Protein AF-A0A0J6P2T1-F1 (afdb_monomer)

Sequence (224 aa):
MRTCSFLILVIVIVLANDIYRLIMGEDWLSKEKSNRVEAAGWLGLALLPYSKLTNIATEIRAGNKLLKGIELSADELKILNDAGYFDKVTKVDKVGKSGNVAKASELKFGNTEKLESHFIKHGGEFGGTYSNAVEYLAGANNVIKNGTKVQYNYKGELRTGYVKFMKNSSLTNPKGVPIKSYAKFEFVGTNNLGEITTYHVESGKTFWKLLNNGKNIPVINPVE

Solvent-accessible surface area (backbone atoms only — not comparable to full-atom values): 12988 Å² total; per-residue (Å²): 145,72,68,68,66,55,55,56,52,52,53,52,52,52,53,52,42,30,53,43,15,43,75,70,37,23,36,88,86,79,64,44,81,39,62,36,58,54,24,49,9,56,58,40,54,69,71,52,56,68,70,55,54,53,47,50,53,48,31,46,75,68,66,41,80,77,46,85,92,54,97,68,52,75,68,55,50,48,28,41,50,52,44,48,67,59,59,79,78,68,77,79,80,85,78,82,94,79,78,98,64,84,81,73,74,81,63,44,43,89,42,71,68,59,39,43,58,44,30,75,73,34,40,65,69,61,74,61,76,43,92,38,50,67,54,42,46,52,50,44,42,48,31,62,74,73,24,50,36,30,61,31,70,55,99,89,39,85,33,48,32,20,38,31,86,68,46,74,40,85,47,53,47,101,83,68,48,75,44,89,60,40,45,29,28,40,39,33,35,31,48,99,85,55,28,42,75,45,63,42,69,37,46,39,64,58,48,20,16,48,57,49,82,70,37,76,48,100,69,86,67,73,52,136

pLDDT: mean 78.76, std 14.86, range [27.73, 97.56]

Radius of gyration: 25.09 Å; Cα contacts (8 Å, |Δi|>4): 295; chains: 1; bounding box: 60×45×72 Å

Structure (mmCIF, N/CA/C/O backbone):
data_AF-A0A0J6P2T1-F1
#
_entry.id   AF-A0A0J6P2T1-F1
#
loop_
_atom_site.group_PDB
_atom_site.id
_atom_site.type_symbol
_atom_site.label_atom_id
_atom_site.label_alt_id
_atom_site.label_comp_id
_atom_site.label_asym_id
_atom_site.label_entity_id
_atom_site.label_seq_id
_atom_site.pdbx_PDB_ins_code
_atom_site.Cartn_x
_atom_site.Cartn_y
_atom_site.Cartn_z
_atom_site.occupancy
_atom_site.B_iso_or_equiv
_atom_site.auth_seq_id
_atom_site.auth_comp_id
_atom_site.auth_asym_id
_atom_site.auth_atom_id
_atom_site.pdbx_PDB_model_num
ATOM 1 N N . MET A 1 1 ? 38.517 20.413 -20.568 1.00 46.53 1 MET A N 1
ATOM 2 C CA . MET A 1 1 ? 37.579 20.062 -21.662 1.00 46.53 1 MET A CA 1
ATOM 3 C C . MET A 1 1 ? 38.037 18.786 -22.378 1.00 46.53 1 MET A C 1
ATOM 5 O O . MET A 1 1 ? 38.651 18.882 -23.427 1.00 46.53 1 MET A O 1
ATOM 9 N N . ARG A 1 2 ? 37.821 17.587 -21.817 1.00 51.44 2 ARG A N 1
ATOM 10 C CA . ARG A 1 2 ? 38.064 16.306 -22.535 1.00 51.44 2 ARG A CA 1
ATOM 11 C C . ARG A 1 2 ? 37.067 15.186 -22.186 1.00 51.44 2 ARG A C 1
ATOM 13 O O . ARG A 1 2 ? 37.074 14.150 -22.832 1.00 51.44 2 ARG A O 1
ATOM 20 N N . THR A 1 3 ? 36.183 15.393 -21.209 1.00 50.94 3 THR A N 1
ATOM 21 C CA . THR A 1 3 ? 35.270 14.357 -20.697 1.00 50.94 3 THR A CA 1
ATOM 22 C C . THR A 1 3 ? 33.929 14.278 -21.438 1.00 50.94 3 THR A C 1
ATOM 24 O O . THR A 1 3 ? 33.387 13.186 -21.559 1.00 50.94 3 THR A O 1
ATOM 27 N N . CYS A 1 4 ? 33.419 15.376 -22.018 1.00 52.00 4 CYS A N 1
ATOM 28 C CA . CYS A 1 4 ? 32.168 15.330 -22.799 1.00 52.00 4 CYS A CA 1
ATOM 29 C C . CYS A 1 4 ? 32.294 14.542 -24.113 1.00 52.00 4 CYS A C 1
ATOM 31 O O . CYS A 1 4 ? 31.362 13.840 -24.491 1.00 52.00 4 CYS A O 1
ATOM 33 N N . SER A 1 5 ? 33.436 14.619 -24.805 1.00 59.50 5 SER A N 1
ATOM 34 C CA . SER A 1 5 ? 33.599 13.985 -26.124 1.00 59.50 5 SER A CA 1
ATOM 35 C C . SER A 1 5 ? 33.590 12.457 -26.067 1.00 59.50 5 SER A C 1
ATOM 37 O O . SER A 1 5 ? 33.127 11.816 -27.004 1.00 59.50 5 SER A O 1
ATOM 39 N N . PHE A 1 6 ? 34.059 11.867 -24.965 1.00 65.38 6 PHE A N 1
ATOM 40 C CA . PHE A 1 6 ? 34.104 10.413 -24.813 1.00 65.38 6 PHE A CA 1
ATOM 41 C C . PHE A 1 6 ? 32.719 9.825 -24.507 1.00 65.38 6 PHE A C 1
ATOM 43 O O . PHE A 1 6 ? 32.362 8.779 -25.036 1.00 65.38 6 PHE A O 1
ATOM 50 N N . LEU A 1 7 ? 31.905 10.528 -23.711 1.00 66.00 7 LEU A N 1
ATOM 51 C CA . LEU A 1 7 ? 30.548 10.093 -23.373 1.00 66.00 7 LEU A CA 1
ATOM 52 C C . LEU A 1 7 ? 29.623 10.108 -24.599 1.00 66.00 7 LEU A C 1
ATOM 54 O O . LEU A 1 7 ? 28.868 9.165 -24.816 1.00 66.00 7 LEU A O 1
ATOM 58 N N . ILE A 1 8 ? 29.730 11.148 -25.431 1.00 71.25 8 ILE A N 1
ATOM 59 C CA . ILE A 1 8 ? 28.972 11.256 -26.685 1.00 71.25 8 ILE A CA 1
ATOM 60 C C . ILE A 1 8 ? 29.342 10.108 -27.631 1.00 71.25 8 ILE A C 1
ATOM 62 O O . ILE A 1 8 ? 28.459 9.481 -28.209 1.00 71.25 8 ILE A O 1
ATOM 66 N N . LEU A 1 9 ? 30.634 9.784 -27.741 1.00 75.50 9 LEU A N 1
ATOM 67 C CA . LEU A 1 9 ? 31.106 8.692 -28.590 1.00 75.50 9 LEU A CA 1
ATOM 68 C C . LEU A 1 9 ? 30.539 7.331 -28.154 1.00 75.50 9 LEU A C 1
ATOM 70 O O . LEU A 1 9 ? 30.092 6.557 -28.995 1.00 75.50 9 LEU A O 1
ATOM 74 N N . VAL A 1 10 ? 30.503 7.056 -26.846 1.00 76.44 10 VAL A N 1
ATOM 75 C CA . VAL A 1 10 ? 29.957 5.798 -26.309 1.00 76.44 10 VAL A CA 1
ATOM 76 C C . VAL A 1 10 ? 28.459 5.672 -26.593 1.00 76.44 10 VAL A C 1
ATOM 78 O O . VAL A 1 10 ? 28.015 4.617 -27.033 1.00 76.44 10 VAL A O 1
ATOM 81 N N . ILE A 1 11 ? 27.686 6.746 -26.411 1.00 76.62 11 ILE A N 1
ATOM 82 C CA . ILE A 1 11 ? 26.238 6.744 -26.682 1.00 76.62 11 ILE A CA 1
ATOM 83 C C . ILE A 1 11 ? 25.960 6.458 -28.163 1.00 76.62 11 ILE A C 1
ATOM 85 O O . ILE A 1 11 ? 25.102 5.639 -28.483 1.00 76.62 11 ILE A O 1
ATOM 89 N N . VAL A 1 12 ? 26.711 7.091 -29.068 1.00 79.50 12 VAL A N 1
ATOM 90 C CA . VAL A 1 12 ? 26.553 6.887 -30.516 1.00 79.50 12 VAL A CA 1
ATOM 91 C C . VAL A 1 12 ? 26.858 5.440 -30.912 1.00 79.50 12 VAL A C 1
ATOM 93 O O . VAL A 1 12 ? 26.134 4.870 -31.724 1.00 79.50 12 VAL A O 1
ATOM 96 N N . ILE A 1 13 ? 27.880 4.821 -30.316 1.00 83.31 13 ILE A N 1
ATOM 97 C CA . ILE A 1 13 ? 28.229 3.416 -30.582 1.00 83.31 13 ILE A CA 1
ATOM 98 C C . ILE A 1 13 ? 27.134 2.465 -30.081 1.00 83.31 13 ILE A C 1
ATOM 100 O O . ILE A 1 13 ? 26.792 1.515 -30.782 1.00 83.31 13 ILE A O 1
ATOM 104 N N . VAL A 1 14 ? 26.554 2.725 -28.905 1.00 83.81 14 VAL A N 1
ATOM 105 C CA . VAL A 1 14 ? 25.455 1.908 -28.361 1.00 83.81 14 VAL A CA 1
ATOM 106 C C . VAL A 1 14 ? 24.223 1.985 -29.265 1.00 83.81 14 VAL A C 1
ATOM 108 O O . VAL A 1 14 ? 23.696 0.948 -29.656 1.00 83.81 14 VAL A O 1
ATOM 111 N N . LEU A 1 15 ? 23.827 3.189 -29.689 1.00 84.75 15 LEU A N 1
ATOM 112 C CA . LEU A 1 15 ? 22.692 3.368 -30.602 1.00 84.75 15 LEU A CA 1
ATOM 113 C C . LEU A 1 15 ? 22.945 2.727 -31.971 1.00 84.75 15 LEU A C 1
ATOM 115 O O . LEU A 1 15 ? 22.048 2.106 -32.534 1.00 84.75 15 LEU A O 1
ATOM 119 N N . ALA A 1 16 ? 24.167 2.830 -32.499 1.00 85.50 16 ALA A N 1
ATOM 120 C CA . ALA A 1 16 ? 24.543 2.157 -33.739 1.00 85.50 16 ALA A CA 1
ATOM 121 C C . ALA A 1 16 ? 24.436 0.627 -33.613 1.00 85.50 16 ALA A C 1
ATOM 123 O O . ALA A 1 16 ? 23.945 -0.029 -34.534 1.00 85.50 16 ALA A O 1
ATOM 124 N N . ASN A 1 17 ? 24.830 0.062 -32.466 1.00 87.75 17 ASN A N 1
ATOM 125 C CA . ASN A 1 17 ? 24.652 -1.362 -32.193 1.00 87.75 17 ASN A CA 1
ATOM 126 C C . ASN A 1 17 ? 23.169 -1.742 -32.079 1.00 87.75 17 ASN A C 1
ATOM 128 O O . ASN A 1 17 ? 22.764 -2.757 -32.632 1.00 87.75 17 ASN A O 1
ATOM 132 N N . ASP A 1 18 ? 22.331 -0.930 -31.433 1.00 85.50 18 ASP A N 1
ATOM 133 C CA . ASP A 1 18 ? 20.893 -1.212 -31.344 1.00 85.50 18 ASP A CA 1
ATOM 134 C C . ASP A 1 18 ? 20.199 -1.136 -32.717 1.00 85.50 18 ASP A C 1
ATOM 136 O O . ASP A 1 18 ? 19.358 -1.981 -33.027 1.00 85.50 18 ASP A O 1
ATOM 140 N N . ILE A 1 19 ? 20.614 -0.218 -33.603 1.00 85.81 19 ILE A N 1
ATOM 141 C CA . ILE A 1 19 ? 20.177 -0.201 -35.014 1.00 85.81 19 ILE A CA 1
ATOM 142 C C . ILE A 1 19 ? 20.605 -1.490 -35.722 1.00 85.81 19 ILE A C 1
ATOM 144 O O . ILE A 1 19 ? 19.800 -2.120 -36.412 1.00 85.81 19 ILE A O 1
ATOM 148 N N . TYR A 1 20 ? 21.856 -1.912 -35.537 1.00 85.25 20 TYR A N 1
ATOM 149 C CA . TYR A 1 20 ? 22.365 -3.142 -36.134 1.00 85.25 20 TYR A CA 1
ATOM 150 C C . TYR A 1 20 ? 21.595 -4.376 -35.646 1.00 85.25 20 TYR A C 1
ATOM 152 O O . TYR A 1 20 ? 21.118 -5.162 -36.463 1.00 85.25 20 TYR A O 1
ATOM 160 N N . ARG A 1 21 ? 21.395 -4.512 -34.331 1.00 88.44 21 ARG A N 1
ATOM 161 C CA . ARG A 1 21 ? 20.616 -5.587 -33.697 1.00 88.44 21 ARG A CA 1
ATOM 162 C C . ARG A 1 21 ? 19.178 -5.614 -34.203 1.00 88.44 21 ARG A C 1
ATOM 164 O O . ARG A 1 21 ? 18.646 -6.686 -34.487 1.00 88.44 21 ARG A O 1
ATOM 171 N N . LEU A 1 22 ? 18.558 -4.448 -34.386 1.00 85.75 22 LEU A N 1
ATOM 172 C CA . LEU A 1 22 ? 17.212 -4.339 -34.940 1.00 85.75 22 LEU A CA 1
ATOM 173 C C . LEU A 1 22 ? 17.142 -4.839 -36.389 1.00 85.75 22 LEU A C 1
ATOM 175 O O . LEU A 1 22 ? 16.203 -5.556 -36.743 1.00 85.75 22 LEU A O 1
ATOM 179 N N . ILE A 1 23 ? 18.110 -4.490 -37.235 1.00 84.88 23 ILE A N 1
ATOM 180 C CA . ILE A 1 23 ? 18.108 -4.869 -38.656 1.00 84.88 23 ILE A CA 1
ATOM 181 C C . ILE A 1 23 ? 18.503 -6.339 -38.830 1.00 84.88 23 ILE A C 1
ATOM 183 O O . ILE A 1 23 ? 17.799 -7.085 -39.511 1.00 84.88 23 ILE A O 1
ATOM 187 N N . MET A 1 24 ? 19.589 -6.756 -38.184 1.00 85.06 24 MET A N 1
ATOM 188 C CA . MET A 1 24 ? 20.261 -8.033 -38.433 1.00 85.06 24 MET A CA 1
ATOM 189 C C . MET A 1 24 ? 19.812 -9.153 -37.488 1.00 85.06 24 MET A C 1
ATOM 191 O O . MET A 1 24 ? 19.973 -10.324 -37.812 1.00 85.06 24 MET A O 1
ATOM 195 N N . GLY A 1 25 ? 19.222 -8.827 -36.333 1.00 85.31 25 GLY A N 1
ATOM 196 C CA . GLY A 1 25 ? 18.807 -9.823 -35.339 1.00 85.31 25 GLY A CA 1
ATOM 197 C C . GLY A 1 25 ? 19.963 -10.470 -34.570 1.00 85.31 25 GLY A C 1
ATOM 198 O O . GLY A 1 25 ? 19.762 -11.485 -33.906 1.00 85.31 25 GLY A O 1
ATOM 199 N N . GLU A 1 26 ? 21.158 -9.883 -34.618 1.00 87.31 26 GLU A N 1
ATOM 200 C CA . GLU A 1 26 ? 22.365 -10.333 -33.917 1.00 87.31 26 GLU A CA 1
ATOM 201 C C . GLU A 1 26 ? 23.174 -9.132 -33.409 1.00 87.31 26 GLU A C 1
ATOM 203 O O . GLU A 1 26 ? 23.065 -8.037 -33.960 1.00 87.31 26 GLU A O 1
ATOM 208 N N . ASP A 1 27 ? 23.938 -9.312 -32.333 1.00 87.19 27 ASP A N 1
ATOM 209 C CA . ASP A 1 27 ? 24.879 -8.296 -31.848 1.00 87.19 27 ASP A CA 1
ATOM 210 C C . ASP A 1 27 ? 26.097 -8.205 -32.776 1.00 87.19 27 ASP A C 1
ATOM 212 O O . ASP A 1 27 ? 26.638 -9.223 -33.216 1.00 87.19 27 ASP A O 1
ATOM 216 N N . TRP A 1 28 ? 26.541 -6.988 -33.098 1.00 87.25 28 TRP A N 1
ATOM 217 C CA . TRP A 1 28 ? 27.602 -6.813 -34.093 1.00 87.25 28 TRP A CA 1
ATOM 218 C C . TRP A 1 28 ? 28.995 -7.249 -33.607 1.00 87.25 28 TRP A C 1
ATOM 220 O O . TRP A 1 28 ? 29.823 -7.606 -34.447 1.00 87.25 28 TRP A O 1
ATOM 230 N N . LEU A 1 29 ? 29.247 -7.255 -32.287 1.00 85.50 29 LEU A N 1
ATOM 231 C CA . LEU A 1 29 ? 30.524 -7.653 -31.682 1.00 85.50 29 LEU A CA 1
ATOM 232 C C . LEU A 1 29 ? 30.527 -9.138 -31.347 1.00 85.50 29 LEU A C 1
ATOM 234 O O . LEU A 1 29 ? 31.478 -9.834 -31.693 1.00 85.50 29 LEU A O 1
ATOM 238 N N . SER A 1 30 ? 29.489 -9.619 -30.658 1.00 86.94 30 SER A N 1
ATOM 239 C CA . SER A 1 30 ? 29.455 -11.002 -30.171 1.00 86.94 30 SER A CA 1
ATOM 240 C C . SER A 1 30 ? 28.896 -11.992 -31.188 1.00 86.94 30 SER A C 1
ATOM 242 O O . SER A 1 30 ? 29.102 -13.194 -31.031 1.00 86.94 30 SER A O 1
ATOM 244 N N . LYS A 1 31 ? 28.194 -11.512 -32.227 1.00 87.69 31 LYS A N 1
ATOM 245 C CA . LYS A 1 31 ? 27.457 -12.341 -33.199 1.00 87.69 31 LYS A CA 1
ATOM 246 C C . LYS A 1 31 ? 26.376 -13.225 -32.580 1.00 87.69 31 LYS A C 1
ATOM 248 O O . LYS A 1 31 ? 25.832 -14.111 -33.236 1.00 87.69 31 LYS A O 1
ATOM 253 N N . GLU A 1 32 ? 26.015 -12.970 -31.328 1.00 86.56 32 GLU A N 1
ATOM 254 C CA . GLU A 1 32 ? 24.938 -13.687 -30.666 1.00 86.56 32 GLU A CA 1
ATOM 255 C C . GLU A 1 32 ? 23.579 -13.190 -31.152 1.00 86.56 32 GLU A C 1
ATOM 257 O O . GLU A 1 32 ? 23.382 -11.998 -31.408 1.00 86.56 32 GLU A O 1
ATOM 262 N N . LYS A 1 33 ? 22.610 -14.109 -31.242 1.00 83.56 33 LYS A N 1
ATOM 263 C CA . LYS A 1 33 ? 21.224 -13.758 -31.565 1.00 83.56 33 LYS A CA 1
ATOM 264 C C . LYS A 1 33 ? 20.705 -12.742 -30.558 1.00 83.56 33 LYS A C 1
ATOM 266 O O . LYS A 1 33 ? 20.752 -12.970 -29.352 1.00 83.56 33 LYS A O 1
ATOM 271 N N . SER A 1 34 ? 20.161 -11.649 -31.070 1.00 79.62 34 SER A N 1
ATOM 272 C CA . SER A 1 34 ? 19.678 -10.543 -30.259 1.00 79.62 34 SER A CA 1
ATOM 273 C C 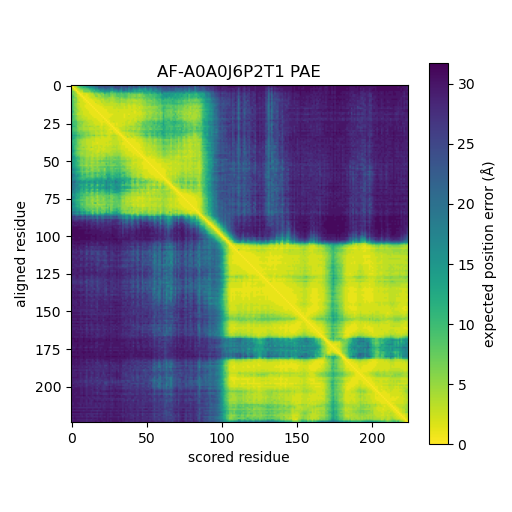. SER A 1 34 ? 18.164 -10.386 -30.365 1.00 79.62 34 SER A C 1
ATOM 275 O O . SER A 1 34 ? 17.532 -10.734 -31.367 1.00 79.62 34 SER A O 1
ATOM 277 N N . ASN A 1 35 ? 17.556 -9.870 -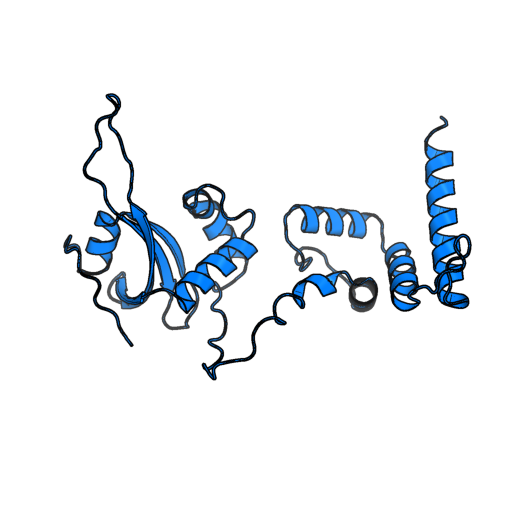29.297 1.00 80.94 35 ASN A N 1
ATOM 278 C CA . ASN A 1 35 ? 16.133 -9.579 -29.284 1.00 80.94 35 ASN A CA 1
ATOM 279 C C . ASN A 1 35 ? 15.858 -8.263 -30.028 1.00 80.94 35 ASN A C 1
ATOM 281 O O . ASN A 1 35 ? 16.131 -7.174 -29.525 1.00 80.94 35 ASN A O 1
ATOM 285 N N . ARG A 1 36 ? 15.273 -8.370 -31.224 1.00 76.94 36 ARG A N 1
ATOM 286 C CA . ARG A 1 36 ? 14.933 -7.219 -32.077 1.00 76.94 36 ARG A CA 1
ATOM 287 C C . ARG A 1 36 ? 13.913 -6.277 -31.428 1.00 76.94 36 ARG A C 1
ATOM 289 O O . ARG A 1 36 ? 13.959 -5.082 -31.689 1.00 76.94 36 ARG A O 1
ATOM 296 N N . VAL A 1 37 ? 13.022 -6.797 -30.578 1.00 75.06 37 VAL A N 1
ATOM 297 C CA . VAL A 1 37 ? 12.022 -5.988 -29.854 1.00 75.06 37 VAL A CA 1
ATOM 298 C C . VAL A 1 37 ? 12.704 -5.123 -28.801 1.00 75.06 37 VAL A C 1
ATOM 300 O O . VAL A 1 37 ? 12.427 -3.935 -28.704 1.00 75.06 37 VAL A O 1
ATOM 303 N N . GLU A 1 38 ? 13.659 -5.697 -28.072 1.00 74.56 38 GLU A N 1
ATOM 304 C CA . GLU A 1 38 ? 14.451 -4.962 -27.085 1.00 74.56 38 GLU A CA 1
ATOM 305 C C . GLU A 1 38 ? 15.271 -3.847 -27.751 1.00 74.56 38 GLU A C 1
ATOM 307 O O . GLU A 1 38 ? 15.274 -2.713 -27.278 1.00 74.56 38 GLU A O 1
ATOM 312 N N . ALA A 1 39 ? 15.901 -4.140 -28.893 1.00 78.81 39 ALA A N 1
ATOM 313 C CA . ALA A 1 39 ? 16.641 -3.149 -29.672 1.00 78.81 39 ALA A CA 1
ATOM 314 C C . ALA A 1 39 ? 15.736 -2.011 -30.193 1.00 78.81 39 ALA A C 1
ATOM 316 O O . ALA A 1 39 ? 16.094 -0.839 -30.089 1.00 78.81 39 ALA A O 1
ATOM 317 N N . ALA A 1 40 ? 14.536 -2.332 -30.693 1.00 74.25 40 ALA A N 1
ATOM 318 C CA . ALA A 1 40 ? 13.544 -1.327 -31.090 1.00 74.25 40 ALA A CA 1
ATOM 319 C C . ALA A 1 40 ? 13.110 -0.443 -29.909 1.00 74.25 40 ALA A C 1
ATOM 321 O O . ALA A 1 40 ? 12.971 0.771 -30.061 1.00 74.25 40 ALA A O 1
ATOM 322 N N . GLY A 1 41 ? 12.941 -1.041 -28.729 1.00 78.31 41 GLY A N 1
ATOM 323 C CA . GLY A 1 41 ? 12.597 -0.335 -27.501 1.00 78.31 41 GLY A CA 1
ATOM 324 C C . GLY A 1 41 ? 13.656 0.682 -27.068 1.00 78.31 41 GLY A C 1
ATOM 325 O O . GLY A 1 41 ? 13.322 1.833 -26.782 1.00 78.31 41 GLY A O 1
ATOM 326 N N . TRP A 1 42 ? 14.940 0.304 -27.085 1.00 78.88 42 TRP A N 1
ATOM 327 C CA . TRP A 1 42 ? 16.045 1.217 -26.758 1.00 78.88 42 TRP A CA 1
ATOM 328 C C . TRP A 1 42 ? 16.164 2.384 -27.744 1.00 78.88 42 TRP A C 1
ATOM 330 O O . TRP A 1 42 ? 16.369 3.526 -27.324 1.00 78.88 42 TRP A O 1
ATOM 340 N N . LEU A 1 43 ? 15.952 2.132 -29.040 1.00 80.69 43 LEU A N 1
ATOM 341 C CA . LEU A 1 43 ? 15.916 3.189 -30.055 1.00 80.69 43 LEU A CA 1
ATOM 342 C C . LEU A 1 43 ? 14.728 4.131 -29.870 1.00 80.69 43 LEU A C 1
ATOM 344 O O . LEU A 1 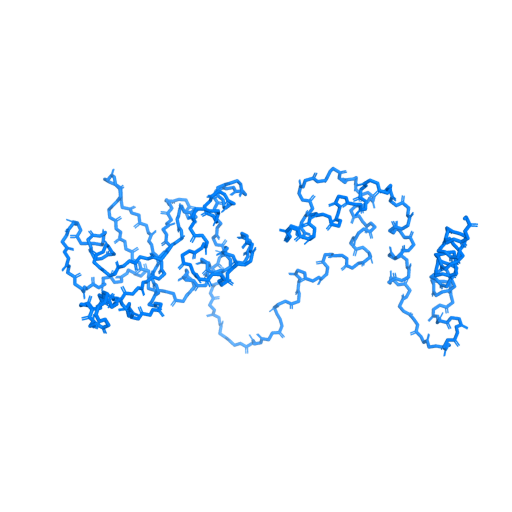43 ? 14.884 5.341 -30.011 1.00 80.69 43 LEU A O 1
ATOM 348 N N . GLY A 1 44 ? 13.560 3.601 -29.501 1.00 79.50 44 GLY A N 1
ATOM 349 C CA . GLY A 1 44 ? 12.402 4.417 -29.153 1.00 79.50 44 GLY A CA 1
ATOM 350 C C . GLY A 1 44 ? 12.678 5.318 -27.946 1.00 79.50 44 GLY A C 1
ATOM 351 O O . GLY A 1 44 ? 12.349 6.502 -27.975 1.00 79.50 44 GLY A O 1
ATOM 352 N N . LEU A 1 45 ? 13.337 4.795 -26.906 1.00 80.19 45 LEU A N 1
ATOM 353 C CA . LEU A 1 45 ? 13.663 5.562 -25.700 1.00 80.19 45 LEU A CA 1
ATOM 354 C C . LEU A 1 45 ? 14.585 6.757 -26.000 1.00 80.19 45 LEU A C 1
ATOM 356 O O . LEU A 1 45 ? 14.447 7.809 -25.377 1.00 80.19 45 LEU A O 1
ATOM 360 N N . ALA A 1 46 ? 15.481 6.620 -26.981 1.00 82.25 46 ALA A N 1
ATOM 361 C CA . ALA A 1 46 ? 16.378 7.689 -27.419 1.00 82.25 46 ALA A CA 1
ATOM 362 C C . ALA A 1 46 ? 15.656 8.861 -28.112 1.00 82.25 46 ALA A C 1
ATOM 364 O O . ALA A 1 46 ? 16.220 9.950 -28.211 1.00 82.25 46 ALA A O 1
ATOM 365 N N . LEU A 1 47 ? 14.414 8.658 -28.569 1.00 81.56 47 LEU A N 1
ATOM 366 C CA . LEU A 1 47 ? 13.581 9.705 -29.168 1.00 81.56 47 LEU A CA 1
ATOM 367 C C . LEU A 1 47 ? 12.849 10.554 -28.118 1.00 81.56 47 LEU A C 1
ATOM 369 O O . LEU A 1 47 ? 12.298 11.601 -28.459 1.00 81.56 47 LEU A O 1
ATOM 373 N N . LEU A 1 48 ? 12.830 10.128 -26.848 1.00 80.94 48 LEU A N 1
ATOM 374 C CA . LEU A 1 48 ? 12.169 10.884 -25.790 1.00 80.94 48 LEU A CA 1
ATOM 375 C C . LEU A 1 48 ? 12.966 12.146 -25.423 1.00 80.94 48 LEU A C 1
ATOM 377 O O . LEU A 1 48 ? 14.194 12.098 -25.299 1.00 80.94 48 LEU A O 1
ATOM 381 N N . PRO A 1 49 ? 12.283 13.272 -25.146 1.00 83.19 49 PRO A N 1
ATOM 382 C CA . PRO A 1 49 ? 12.932 14.453 -24.600 1.00 83.19 49 PRO A CA 1
ATOM 383 C C . PRO A 1 49 ? 13.685 14.141 -23.302 1.00 83.19 49 PRO 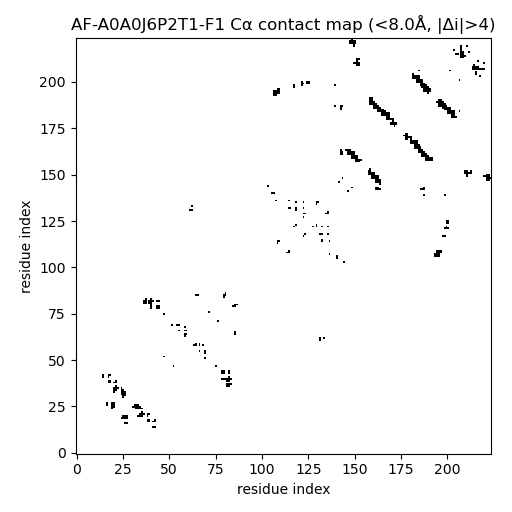A C 1
ATOM 385 O O . PRO A 1 49 ? 13.168 13.460 -22.412 1.00 83.19 49 PRO A O 1
ATOM 388 N N . TYR A 1 50 ? 14.878 14.722 -23.147 1.00 73.81 50 TYR A N 1
ATOM 389 C CA . TYR A 1 50 ? 15.720 14.512 -21.964 1.00 73.81 50 TYR A CA 1
ATOM 390 C C . TYR A 1 50 ? 14.998 14.833 -20.643 1.00 73.81 50 TYR A C 1
ATOM 392 O O . TYR A 1 50 ? 15.120 14.083 -19.679 1.00 73.81 50 TYR A O 1
ATOM 400 N N . SER A 1 51 ? 14.184 15.894 -20.610 1.00 74.50 51 SER A N 1
ATOM 401 C CA . SER A 1 51 ? 13.383 16.269 -19.434 1.00 74.50 51 SER A CA 1
ATOM 402 C C . SER A 1 51 ? 12.393 15.177 -19.011 1.00 74.50 51 SER A C 1
ATOM 404 O O . SER A 1 51 ? 12.188 14.946 -17.819 1.00 74.50 51 SER A O 1
ATOM 406 N N . LYS A 1 52 ? 11.807 14.454 -19.973 1.00 81.38 52 LYS A N 1
ATOM 407 C CA . LYS A 1 52 ? 10.917 13.326 -19.683 1.00 81.38 52 LYS A CA 1
ATOM 408 C C . LYS A 1 52 ? 11.705 12.137 -19.156 1.00 81.38 52 LYS A C 1
ATOM 410 O O . LYS A 1 52 ? 11.292 11.549 -18.165 1.00 81.38 52 LYS A O 1
ATOM 415 N N . LEU A 1 53 ? 12.871 11.838 -19.728 1.00 78.62 53 LEU A N 1
ATOM 416 C CA . LEU A 1 53 ? 13.754 10.779 -19.227 1.00 78.62 53 LEU A CA 1
ATOM 417 C C . LEU A 1 53 ? 14.202 11.033 -17.781 1.00 78.62 53 LEU A C 1
ATOM 419 O O . LEU A 1 53 ? 14.198 10.109 -16.966 1.00 78.62 53 LEU A O 1
ATOM 423 N N . THR A 1 54 ? 14.535 12.277 -17.423 1.00 74.31 54 THR A N 1
ATOM 424 C CA . THR A 1 54 ? 14.910 12.622 -16.043 1.00 74.31 54 THR A CA 1
ATOM 425 C C . THR A 1 54 ? 13.738 12.517 -15.076 1.00 74.31 54 THR A C 1
ATOM 427 O O . THR A 1 54 ? 13.919 12.042 -13.954 1.00 74.31 54 THR A O 1
ATOM 430 N N . ASN A 1 55 ? 12.532 12.896 -15.504 1.00 79.06 55 ASN A N 1
ATOM 431 C CA . ASN A 1 55 ? 11.326 12.756 -14.687 1.00 79.06 55 ASN A CA 1
ATOM 432 C C . ASN A 1 55 ? 10.974 11.280 -14.500 1.00 79.06 55 ASN A C 1
ATOM 434 O O . ASN A 1 55 ? 10.757 10.848 -13.375 1.00 79.06 55 ASN A O 1
ATOM 438 N N . ILE A 1 56 ? 11.043 10.482 -15.569 1.00 78.81 56 ILE A N 1
ATOM 439 C CA . ILE A 1 56 ? 10.875 9.025 -15.532 1.00 78.81 56 ILE A CA 1
ATOM 440 C C . ILE A 1 56 ? 11.866 8.413 -14.538 1.00 78.81 56 ILE A C 1
ATOM 442 O O . ILE A 1 56 ? 11.471 7.661 -13.653 1.00 78.81 56 ILE A O 1
ATOM 446 N N . ALA A 1 57 ? 13.148 8.782 -14.613 1.00 74.25 57 ALA A N 1
ATOM 447 C CA . ALA A 1 57 ? 14.164 8.312 -13.674 1.00 74.25 57 ALA A CA 1
ATOM 448 C C . ALA A 1 57 ? 13.882 8.738 -12.222 1.00 74.25 57 ALA A C 1
ATOM 450 O O . ALA A 1 57 ? 14.164 7.981 -11.293 1.00 74.25 57 ALA A O 1
ATOM 451 N N . THR A 1 58 ? 13.324 9.931 -12.020 1.00 75.06 58 THR A N 1
ATOM 452 C CA . THR A 1 58 ? 12.978 10.462 -10.694 1.00 75.06 58 THR A CA 1
ATOM 453 C C . THR A 1 58 ? 11.780 9.725 -10.098 1.00 75.06 58 THR A C 1
ATOM 455 O O . THR A 1 58 ? 11.868 9.256 -8.966 1.00 75.06 58 THR A O 1
ATOM 458 N N . GLU A 1 59 ? 10.720 9.511 -10.878 1.00 74.88 59 GLU A N 1
ATOM 459 C CA . GLU A 1 59 ? 9.551 8.716 -10.487 1.00 74.88 59 GLU A CA 1
ATOM 460 C C . GLU A 1 59 ? 9.941 7.264 -10.168 1.00 74.88 59 GLU A C 1
ATOM 462 O O . GLU A 1 59 ? 9.514 6.713 -9.155 1.00 74.88 59 GLU A O 1
ATOM 467 N N . ILE A 1 60 ? 10.835 6.654 -10.958 1.00 69.19 60 ILE A N 1
ATOM 468 C CA . ILE A 1 60 ? 11.367 5.309 -10.669 1.00 69.19 60 ILE A CA 1
ATOM 469 C C . ILE A 1 60 ? 12.116 5.283 -9.343 1.00 69.19 60 ILE A C 1
ATOM 471 O O . ILE A 1 60 ? 11.907 4.369 -8.546 1.00 69.19 60 ILE A O 1
ATOM 475 N N . ARG A 1 61 ? 12.998 6.262 -9.104 1.00 69.88 61 ARG A N 1
ATOM 476 C CA . ARG A 1 61 ? 13.746 6.374 -7.842 1.00 69.88 61 ARG A CA 1
ATOM 477 C C . ARG A 1 61 ? 12.811 6.585 -6.651 1.00 69.88 61 ARG A C 1
ATOM 479 O O . ARG A 1 61 ? 13.109 6.086 -5.572 1.00 69.88 61 ARG A O 1
ATOM 486 N N . ALA A 1 62 ? 11.679 7.254 -6.861 1.00 71.31 62 ALA A N 1
ATOM 487 C CA . ALA A 1 62 ? 10.605 7.410 -5.883 1.00 71.31 62 ALA A CA 1
ATOM 488 C C . ALA A 1 62 ? 9.692 6.168 -5.756 1.00 71.31 62 ALA A C 1
ATOM 490 O O . ALA A 1 62 ? 8.797 6.142 -4.915 1.00 71.31 62 ALA A O 1
ATOM 491 N N . GLY A 1 63 ? 9.903 5.123 -6.566 1.00 64.00 63 GLY A N 1
ATOM 492 C CA . GLY A 1 63 ? 9.107 3.892 -6.561 1.00 64.00 63 GLY A CA 1
ATOM 493 C C . GLY A 1 63 ? 7.807 3.958 -7.375 1.00 64.00 63 GLY A C 1
ATOM 494 O O . GLY A 1 63 ? 7.074 2.968 -7.431 1.00 64.00 63 GLY A O 1
ATOM 495 N N . ASN A 1 64 ? 7.525 5.071 -8.056 1.00 65.88 64 ASN A N 1
ATOM 496 C CA . ASN A 1 64 ? 6.347 5.255 -8.900 1.00 65.88 64 ASN A CA 1
ATOM 497 C C . ASN A 1 64 ? 6.563 4.691 -10.315 1.00 65.88 64 ASN A C 1
ATOM 499 O O . ASN A 1 64 ? 6.792 5.404 -11.290 1.00 65.88 64 ASN A O 1
ATOM 503 N N . LYS A 1 65 ? 6.439 3.368 -10.443 1.00 67.31 65 LYS A N 1
ATOM 504 C CA . LYS A 1 65 ? 6.606 2.640 -11.719 1.00 67.31 65 LYS A CA 1
ATOM 505 C C . LYS A 1 65 ? 5.506 2.909 -12.754 1.00 67.31 65 LYS A C 1
ATOM 507 O O . LYS A 1 65 ? 5.618 2.458 -13.887 1.00 67.31 65 LYS A O 1
ATOM 512 N N . LEU A 1 66 ? 4.433 3.597 -12.362 1.00 67.81 66 LEU A N 1
ATOM 513 C CA . LEU A 1 66 ? 3.302 3.931 -13.233 1.00 67.81 66 LEU A CA 1
ATOM 514 C C . LEU A 1 66 ? 3.428 5.327 -13.854 1.00 67.81 66 LEU A C 1
ATOM 516 O O . LEU A 1 66 ? 2.539 5.718 -14.602 1.00 67.81 66 LEU A O 1
ATOM 520 N N . LEU A 1 67 ? 4.502 6.069 -13.542 1.00 72.69 67 LEU A N 1
ATOM 521 C CA . LEU A 1 67 ? 4.822 7.372 -14.136 1.00 72.69 67 LEU A CA 1
ATOM 522 C C . LEU A 1 67 ? 3.676 8.398 -14.063 1.00 72.69 67 LEU A C 1
ATOM 524 O O . LEU A 1 67 ? 3.549 9.259 -14.927 1.00 72.69 67 LEU A O 1
ATOM 528 N N . LYS A 1 68 ? 2.841 8.326 -13.014 1.00 64.88 68 LYS A N 1
ATOM 529 C CA . LYS A 1 68 ? 1.596 9.115 -12.887 1.00 64.88 68 LYS A CA 1
ATOM 530 C C . LYS A 1 68 ? 1.797 10.639 -12.870 1.00 64.88 68 LYS A C 1
ATOM 532 O O . LYS A 1 68 ? 0.833 11.359 -13.096 1.00 64.88 68 LYS A O 1
ATOM 537 N N . GLY A 1 69 ? 3.009 11.119 -12.587 1.00 65.38 69 GLY A N 1
ATOM 538 C CA . GLY A 1 69 ? 3.364 12.544 -12.592 1.00 65.38 69 GLY A CA 1
ATOM 539 C C . GLY A 1 69 ? 3.854 13.073 -13.943 1.00 65.38 69 GLY A C 1
ATOM 540 O O . GLY A 1 69 ? 4.292 14.218 -14.023 1.00 65.38 69 GLY A O 1
ATOM 541 N N . ILE A 1 70 ? 3.834 12.249 -14.996 1.00 72.75 70 ILE A N 1
ATOM 542 C CA . ILE A 1 70 ? 4.404 12.586 -16.301 1.00 72.75 70 ILE A CA 1
ATOM 543 C C . ILE A 1 70 ? 3.310 12.528 -17.360 1.00 72.75 70 ILE A C 1
ATOM 545 O O . ILE A 1 70 ? 2.723 11.478 -17.610 1.00 72.75 70 ILE A O 1
ATOM 549 N N . GLU A 1 71 ? 3.071 13.657 -18.022 1.00 77.81 71 GLU A N 1
ATOM 550 C CA . GLU A 1 71 ? 2.214 13.708 -19.204 1.00 77.81 71 GLU A CA 1
ATOM 551 C C . GLU A 1 71 ? 2.931 13.041 -20.388 1.00 77.81 71 GLU A C 1
ATOM 553 O O . GLU A 1 71 ? 3.818 13.617 -21.032 1.00 77.81 71 GLU A O 1
ATOM 558 N N . LEU A 1 72 ? 2.569 11.781 -20.638 1.00 79.25 72 LEU A N 1
ATOM 559 C CA . LEU A 1 72 ? 3.056 10.979 -21.757 1.00 79.25 72 LEU A CA 1
ATOM 560 C C . LEU A 1 72 ? 2.006 10.937 -22.866 1.00 79.25 72 LEU A C 1
ATOM 562 O O . LEU A 1 72 ? 0.826 10.690 -22.609 1.00 79.25 72 LEU A O 1
ATOM 566 N N . SER A 1 73 ? 2.438 11.148 -24.107 1.00 77.94 73 SER A N 1
ATOM 567 C CA . SER A 1 73 ? 1.593 10.923 -25.278 1.00 77.94 73 SER A CA 1
ATOM 568 C C . SER A 1 73 ? 1.385 9.422 -25.524 1.00 77.94 73 SER A C 1
ATOM 570 O O . SER A 1 73 ? 2.106 8.573 -24.991 1.00 77.94 73 SER A O 1
ATOM 572 N N . ALA A 1 74 ? 0.402 9.076 -26.358 1.00 73.25 74 ALA A N 1
ATOM 573 C CA . ALA A 1 74 ? 0.129 7.683 -26.719 1.00 73.25 74 ALA A CA 1
ATOM 574 C C . ALA A 1 74 ? 1.340 6.994 -27.381 1.00 73.25 74 ALA A C 1
ATOM 576 O O . ALA A 1 74 ? 1.624 5.830 -27.095 1.00 73.25 74 ALA A O 1
ATOM 577 N N . ASP A 1 75 ? 2.085 7.726 -28.211 1.00 75.19 75 ASP A N 1
ATOM 578 C CA . ASP A 1 75 ? 3.278 7.210 -28.887 1.00 75.19 75 ASP A CA 1
ATOM 579 C C . ASP A 1 75 ? 4.432 6.982 -27.903 1.00 75.19 75 ASP A C 1
ATOM 581 O O . ASP A 1 75 ? 5.131 5.973 -27.978 1.00 75.19 75 ASP A O 1
ATOM 585 N N . GLU A 1 76 ? 4.593 7.870 -26.921 1.00 78.69 76 GLU A N 1
ATOM 586 C CA . GLU A 1 76 ? 5.609 7.736 -25.871 1.00 78.69 76 GLU A CA 1
ATOM 587 C C . GLU A 1 76 ? 5.297 6.570 -24.923 1.00 78.69 76 GLU A C 1
ATOM 589 O O . GLU A 1 76 ? 6.194 5.820 -24.538 1.00 78.69 76 GLU A O 1
ATOM 594 N N . LEU A 1 77 ? 4.020 6.366 -24.586 1.00 78.38 77 LEU A N 1
ATOM 595 C CA . LEU A 1 77 ? 3.562 5.206 -23.816 1.00 78.38 77 LEU A CA 1
ATOM 596 C C . LEU A 1 77 ? 3.869 3.893 -24.537 1.00 78.38 77 LEU A C 1
ATOM 598 O O . LEU A 1 77 ? 4.333 2.938 -23.911 1.00 78.38 77 LEU A O 1
ATOM 602 N N . LYS A 1 78 ? 3.644 3.856 -25.853 1.00 78.69 78 LYS A N 1
ATOM 603 C CA . LYS A 1 78 ? 3.961 2.698 -26.688 1.00 78.69 78 LYS A CA 1
ATOM 604 C C . LYS A 1 78 ? 5.465 2.418 -26.709 1.00 78.69 78 LYS A C 1
ATOM 606 O O . LYS A 1 78 ? 5.858 1.284 -26.466 1.00 78.69 78 LYS A O 1
ATOM 611 N N . ILE A 1 79 ? 6.293 3.448 -26.895 1.00 77.88 79 ILE A N 1
ATOM 612 C CA . ILE A 1 79 ? 7.761 3.350 -26.836 1.00 77.88 79 ILE A CA 1
ATOM 613 C C . ILE A 1 79 ? 8.230 2.752 -25.503 1.00 77.88 79 ILE A C 1
ATOM 615 O O . ILE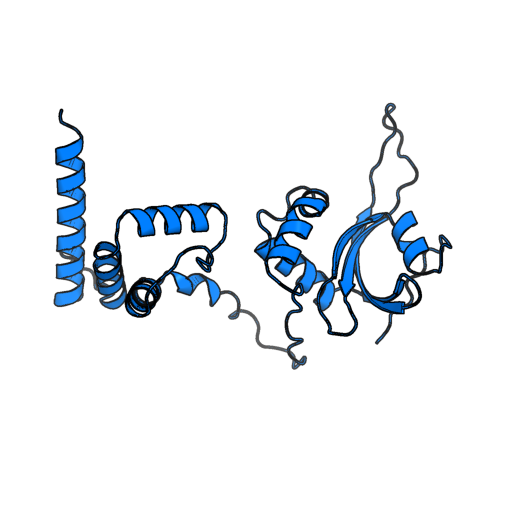 A 1 79 ? 9.062 1.847 -25.487 1.00 77.88 79 ILE A O 1
ATOM 619 N N . LEU A 1 80 ? 7.687 3.228 -24.379 1.00 77.62 80 LEU A N 1
ATOM 620 C CA . LEU A 1 80 ? 8.054 2.729 -23.052 1.00 77.62 80 LEU A CA 1
ATOM 621 C C . LEU A 1 80 ? 7.614 1.275 -22.848 1.00 77.62 80 LEU A C 1
ATOM 623 O O . LEU A 1 80 ? 8.360 0.472 -22.288 1.00 77.62 80 LEU A O 1
ATOM 627 N N . ASN A 1 81 ? 6.425 0.913 -23.325 1.00 76.75 81 ASN A N 1
ATOM 628 C CA . ASN A 1 81 ? 5.947 -0.463 -23.267 1.00 76.75 81 ASN A CA 1
ATOM 629 C C . ASN A 1 81 ? 6.817 -1.414 -24.105 1.00 76.75 81 ASN A C 1
ATOM 631 O O . ASN A 1 81 ? 7.225 -2.461 -23.606 1.00 76.75 81 ASN A O 1
ATOM 635 N N . ASP A 1 82 ? 7.161 -1.018 -25.331 1.00 73.44 82 ASP A N 1
ATOM 636 C CA . ASP A 1 82 ? 8.011 -1.794 -26.241 1.00 73.44 82 ASP A CA 1
ATOM 637 C C . ASP A 1 82 ? 9.456 -1.909 -25.712 1.00 73.44 82 ASP A C 1
ATOM 639 O O . ASP A 1 82 ? 10.105 -2.938 -25.891 1.00 73.44 82 ASP A O 1
ATOM 643 N N . ALA A 1 83 ? 9.931 -0.909 -24.959 1.00 71.44 83 ALA A N 1
ATOM 644 C CA . ALA A 1 83 ? 11.186 -0.952 -24.201 1.00 71.44 83 ALA A CA 1
ATOM 645 C C . ALA A 1 83 ? 11.144 -1.861 -22.956 1.00 71.44 83 ALA A C 1
ATOM 647 O O . ALA A 1 83 ? 12.110 -1.919 -22.195 1.00 71.44 83 ALA A O 1
ATOM 648 N N . GLY A 1 84 ? 10.033 -2.566 -22.714 1.00 70.62 84 GLY A N 1
ATOM 649 C CA . GLY A 1 84 ? 9.881 -3.483 -21.585 1.00 70.62 84 GLY A CA 1
ATOM 650 C C . GLY A 1 84 ? 9.788 -2.777 -20.230 1.00 70.62 84 GLY A C 1
ATOM 651 O O . GLY A 1 84 ? 9.943 -3.410 -19.184 1.00 70.62 84 GLY A O 1
ATOM 652 N N . TYR A 1 85 ? 9.522 -1.468 -20.226 1.00 72.81 85 TYR A N 1
ATOM 653 C CA . TYR A 1 85 ? 9.512 -0.641 -19.022 1.00 72.81 85 TYR A CA 1
ATOM 654 C C . TYR A 1 85 ? 8.453 -1.095 -18.003 1.00 72.81 85 TYR A C 1
ATOM 656 O O . TYR A 1 85 ? 8.709 -1.148 -16.797 1.00 72.81 85 TYR A O 1
ATOM 664 N N . PHE A 1 86 ? 7.275 -1.493 -18.490 1.00 68.56 86 PHE A N 1
ATOM 665 C CA . PHE A 1 86 ? 6.156 -1.947 -17.658 1.00 68.56 86 PHE A CA 1
ATOM 666 C C . PHE A 1 86 ? 6.135 -3.470 -17.427 1.00 68.56 86 PHE A C 1
ATOM 668 O O . PHE A 1 86 ? 5.325 -3.974 -16.648 1.00 68.56 86 PHE A O 1
ATOM 675 N N . ASP A 1 87 ? 7.066 -4.217 -18.026 1.00 62.09 87 ASP A N 1
ATOM 676 C CA . ASP A 1 87 ? 7.039 -5.687 -18.071 1.00 62.09 87 ASP A CA 1
ATOM 677 C C . ASP A 1 87 ? 7.399 -6.346 -16.715 1.00 62.09 87 ASP A C 1
ATOM 679 O O . ASP A 1 87 ? 7.151 -7.527 -16.468 1.00 62.09 87 ASP A O 1
ATOM 683 N N . LYS A 1 88 ? 7.930 -5.566 -15.758 1.00 49.78 88 LYS A N 1
ATOM 684 C CA . LYS A 1 88 ? 8.146 -6.000 -14.361 1.00 49.78 88 LYS A CA 1
ATOM 685 C C . LYS A 1 88 ? 6.894 -5.942 -13.474 1.00 49.78 88 LYS A C 1
ATOM 687 O O . LYS A 1 88 ? 6.983 -6.346 -12.317 1.00 49.78 88 LYS A O 1
ATOM 692 N N . VAL A 1 89 ? 5.746 -5.473 -13.973 1.00 47.75 89 VAL A N 1
ATOM 693 C CA . VAL A 1 89 ? 4.480 -5.440 -13.207 1.00 47.75 89 VAL A CA 1
ATOM 694 C C . VAL A 1 89 ? 3.657 -6.731 -13.399 1.00 47.75 89 VAL A C 1
ATOM 696 O O . VAL A 1 89 ? 2.739 -6.999 -12.633 1.00 47.75 89 VAL A O 1
ATOM 699 N N . THR A 1 90 ? 4.029 -7.598 -14.348 1.00 37.47 90 THR A N 1
ATOM 700 C CA . THR A 1 90 ? 3.284 -8.824 -14.711 1.00 37.47 90 THR A CA 1
ATOM 701 C C . THR A 1 90 ? 3.967 -10.144 -14.317 1.00 37.47 90 THR A C 1
ATOM 703 O O . THR A 1 90 ? 3.342 -11.202 -14.396 1.00 37.47 90 TH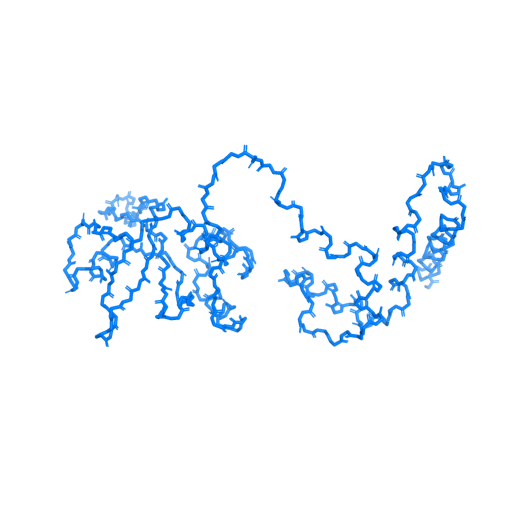R A O 1
ATOM 706 N N . LYS A 1 91 ? 5.216 -10.136 -13.825 1.00 38.53 91 LYS A N 1
ATOM 707 C CA . LYS A 1 91 ? 5.957 -11.358 -13.425 1.00 38.53 91 LYS A CA 1
ATOM 708 C C . LYS A 1 91 ? 5.923 -11.659 -11.917 1.00 38.53 91 LYS A C 1
ATOM 710 O O . LYS A 1 91 ? 6.956 -11.976 -11.335 1.00 38.53 91 LYS A O 1
ATOM 715 N N . VAL A 1 92 ? 4.748 -11.599 -11.287 1.00 40.44 92 VAL A N 1
ATOM 716 C CA . VAL A 1 92 ? 4.530 -12.175 -9.935 1.00 40.44 92 VAL A CA 1
ATOM 717 C C . VAL A 1 92 ? 3.513 -13.334 -9.943 1.00 40.44 92 VAL A C 1
ATOM 719 O O . VAL A 1 92 ? 3.470 -14.112 -8.999 1.00 40.44 92 VAL A O 1
ATOM 722 N N . ASP A 1 93 ? 2.800 -13.581 -11.049 1.00 38.75 93 ASP A N 1
ATOM 723 C CA . ASP A 1 93 ? 1.690 -14.556 -11.088 1.00 38.75 93 ASP A CA 1
ATOM 724 C C . ASP A 1 93 ? 2.015 -15.929 -11.716 1.00 38.75 93 ASP A C 1
ATOM 726 O O . ASP A 1 93 ? 1.124 -16.640 -12.181 1.00 38.75 93 ASP A O 1
ATOM 730 N N . LYS A 1 94 ? 3.279 -16.374 -11.727 1.00 43.56 94 LYS A N 1
ATOM 731 C CA . LYS A 1 94 ? 3.607 -17.748 -12.164 1.00 43.56 94 LYS A CA 1
ATOM 732 C C . LYS A 1 94 ? 4.464 -18.525 -11.174 1.00 43.56 94 LYS A C 1
ATOM 734 O O . LYS A 1 94 ? 5.523 -19.024 -11.528 1.00 43.56 94 LYS A O 1
ATOM 739 N N . VAL A 1 95 ? 3.936 -18.721 -9.969 1.00 36.94 95 VAL A N 1
ATOM 740 C CA . VAL A 1 95 ? 4.159 -19.950 -9.192 1.00 36.94 95 VAL A CA 1
ATOM 741 C C . VAL A 1 95 ? 2.843 -20.327 -8.509 1.00 36.94 95 VAL A C 1
ATOM 743 O O . VAL A 1 95 ? 2.293 -19.541 -7.748 1.00 36.94 95 VAL A O 1
ATOM 746 N N . GLY A 1 96 ? 2.363 -21.548 -8.765 1.00 34.38 96 GLY A N 1
ATOM 747 C CA . GLY A 1 96 ? 1.376 -22.221 -7.916 1.00 34.38 96 GLY A CA 1
ATOM 748 C C . GLY A 1 96 ? -0.032 -22.351 -8.494 1.00 34.38 96 GLY A C 1
ATOM 749 O O . GLY A 1 96 ? -0.937 -21.601 -8.149 1.00 34.38 96 GLY A O 1
ATOM 750 N N . LYS A 1 97 ? -0.245 -23.384 -9.312 1.00 41.16 97 LYS A N 1
ATOM 751 C CA . LYS A 1 97 ? -1.573 -23.929 -9.612 1.00 41.16 97 LYS A CA 1
ATOM 752 C C . LYS A 1 97 ? -1.973 -24.870 -8.469 1.00 41.16 97 LYS A C 1
ATOM 754 O O . LYS A 1 97 ? -1.439 -25.968 -8.409 1.00 41.16 97 LYS A O 1
ATOM 759 N N . SER A 1 98 ? -2.883 -24.455 -7.587 1.00 32.59 98 SER A N 1
ATOM 760 C CA . SER A 1 98 ? -3.884 -25.325 -6.938 1.00 32.59 98 SER A CA 1
ATOM 761 C C . SER A 1 98 ? -4.819 -24.491 -6.057 1.00 32.59 98 SER A C 1
ATOM 763 O O . SER A 1 98 ? -4.356 -23.667 -5.275 1.00 32.59 98 SER A O 1
ATOM 765 N N . GLY A 1 99 ? -6.124 -24.743 -6.169 1.00 27.73 99 GLY A N 1
ATOM 766 C CA . GLY A 1 99 ? -7.155 -24.208 -5.281 1.00 27.73 99 GLY A CA 1
ATOM 767 C C . GLY A 1 99 ? -8.012 -23.117 -5.914 1.00 27.73 99 GLY A C 1
ATOM 768 O O . GLY A 1 99 ? -7.627 -21.953 -5.952 1.00 27.73 99 GLY A O 1
ATOM 769 N N . ASN A 1 100 ? -9.205 -23.498 -6.375 1.00 42.78 100 ASN A N 1
ATOM 770 C CA . ASN A 1 100 ? -10.306 -22.569 -6.609 1.00 42.78 100 ASN A CA 1
ATOM 771 C C . ASN A 1 100 ? -10.590 -21.794 -5.314 1.00 42.78 100 ASN A C 1
ATOM 773 O O . ASN A 1 100 ? -11.213 -22.322 -4.399 1.00 42.78 100 ASN A O 1
ATOM 777 N N . VAL A 1 101 ? -10.153 -20.542 -5.252 1.00 34.16 101 VAL A N 1
ATOM 778 C CA . VAL A 1 101 ? -10.670 -19.547 -4.315 1.00 34.16 101 VAL A CA 1
ATOM 779 C C . VAL A 1 101 ? -10.973 -18.328 -5.165 1.00 34.16 101 VAL A C 1
ATOM 781 O O . VAL A 1 101 ? -10.105 -17.865 -5.907 1.00 34.16 101 VAL A O 1
ATOM 784 N N . ALA A 1 102 ? -12.222 -17.866 -5.120 1.00 35.12 102 ALA A N 1
ATOM 785 C CA . ALA A 1 102 ? -12.660 -16.661 -5.807 1.00 35.12 102 ALA A CA 1
ATOM 786 C C . ALA A 1 102 ? -11.606 -15.562 -5.618 1.00 35.12 102 ALA A C 1
ATOM 788 O O . ALA A 1 102 ? -11.207 -15.268 -4.490 1.00 35.12 102 ALA A O 1
ATOM 789 N N . LYS A 1 103 ? -11.100 -15.019 -6.729 1.00 37.00 103 LYS A N 1
ATOM 790 C CA . LYS A 1 103 ? -10.086 -13.965 -6.737 1.00 37.00 103 LYS A CA 1
ATOM 791 C C . LYS A 1 103 ? -10.710 -12.742 -6.063 1.00 37.00 103 LYS A C 1
ATOM 793 O O . LYS A 1 103 ? -11.397 -11.969 -6.723 1.00 37.00 103 LYS A O 1
ATOM 798 N N . ALA A 1 104 ? -10.543 -12.616 -4.745 1.00 47.91 104 ALA A N 1
ATOM 799 C CA . ALA A 1 104 ? -10.914 -11.417 -4.014 1.00 47.91 104 ALA A CA 1
ATOM 800 C C . ALA A 1 104 ? -10.155 -10.273 -4.683 1.00 47.91 104 ALA A C 1
ATOM 802 O O . ALA A 1 104 ? -8.923 -10.273 -4.709 1.00 47.91 104 ALA A O 1
ATOM 803 N N . SER A 1 105 ? -10.889 -9.376 -5.335 1.00 59.12 105 SER A N 1
ATOM 804 C CA . SER A 1 105 ? -10.317 -8.182 -5.939 1.00 59.12 105 SER A CA 1
ATOM 805 C C . SER A 1 105 ? -9.496 -7.460 -4.877 1.00 59.12 105 SER A C 1
ATOM 807 O O . SER A 1 105 ? -10.020 -7.191 -3.796 1.00 59.12 105 SER A O 1
ATOM 809 N N . GLU A 1 106 ? -8.226 -7.176 -5.165 1.00 79.69 106 GLU A N 1
ATOM 810 C CA . GLU A 1 106 ? -7.368 -6.417 -4.255 1.00 79.69 106 GLU A CA 1
ATOM 811 C C . GLU A 1 106 ? -8.052 -5.097 -3.892 1.00 79.69 106 GLU A C 1
ATOM 813 O O . GLU A 1 106 ? -8.441 -4.320 -4.773 1.00 79.69 106 GLU A O 1
ATOM 818 N N . LEU A 1 107 ? -8.222 -4.860 -2.591 1.00 84.94 107 LEU A N 1
ATOM 819 C CA . LEU A 1 107 ? -8.840 -3.637 -2.106 1.00 84.94 107 LEU A CA 1
ATOM 820 C C . LEU A 1 107 ? -7.832 -2.496 -2.201 1.00 84.94 107 LEU A C 1
ATOM 822 O O . LEU A 1 107 ? -6.615 -2.675 -2.083 1.00 84.94 107 LEU A O 1
ATOM 826 N N . LYS A 1 108 ? -8.355 -1.294 -2.425 1.00 89.25 108 LYS A N 1
ATOM 827 C CA . LYS A 1 108 ? -7.565 -0.081 -2.637 1.00 89.25 108 LYS A CA 1
ATOM 828 C C . LYS A 1 108 ? -8.021 0.997 -1.673 1.00 89.25 108 LYS A C 1
ATOM 830 O O . LYS A 1 108 ? -9.162 0.995 -1.222 1.00 89.25 108 LYS A O 1
ATOM 835 N N . PHE A 1 109 ? -7.138 1.943 -1.382 1.00 89.19 109 PHE A N 1
ATOM 836 C CA . PHE A 1 109 ? -7.580 3.221 -0.833 1.00 89.19 109 PHE A CA 1
ATOM 837 C C . PHE A 1 109 ? -8.434 3.944 -1.877 1.00 89.19 109 PHE A C 1
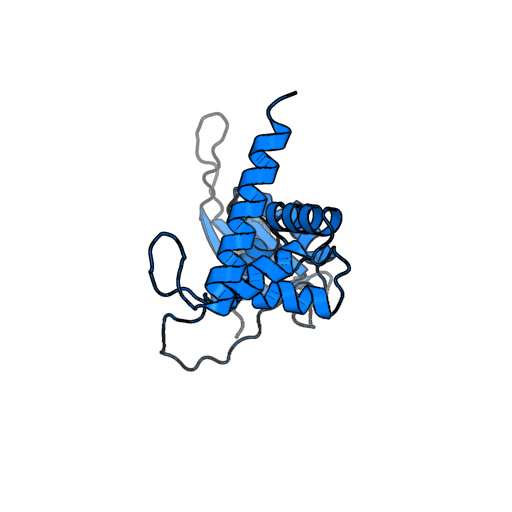ATOM 839 O O . PHE A 1 109 ? -8.252 3.730 -3.077 1.00 89.19 109 PHE A O 1
ATOM 846 N N . GLY A 1 110 ? -9.319 4.836 -1.429 1.00 76.69 110 GLY A N 1
ATOM 847 C CA . GLY A 1 110 ? -10.229 5.536 -2.344 1.00 76.69 110 GLY A CA 1
ATOM 848 C C . GLY A 1 110 ? -9.532 6.364 -3.434 1.00 76.69 110 GLY A C 1
ATOM 849 O O . GLY A 1 110 ? -10.139 6.657 -4.454 1.00 76.69 110 GLY A O 1
ATOM 850 N N . ASN A 1 111 ? -8.258 6.737 -3.250 1.00 75.81 111 ASN A N 1
ATOM 851 C CA . ASN A 1 111 ? -7.395 7.273 -4.307 1.00 75.81 111 ASN A CA 1
ATOM 852 C C . ASN A 1 111 ? -5.900 7.166 -3.919 1.00 75.81 111 ASN A C 1
ATOM 854 O O . ASN A 1 111 ? -5.560 6.743 -2.809 1.00 75.81 111 ASN A O 1
ATOM 858 N N . THR A 1 112 ? -5.010 7.557 -4.840 1.00 76.38 112 THR A N 1
ATOM 859 C CA . THR A 1 112 ? -3.548 7.537 -4.632 1.00 76.38 112 THR A CA 1
ATOM 860 C C . THR A 1 112 ? -3.111 8.475 -3.496 1.00 76.38 112 THR A C 1
ATOM 862 O O . THR A 1 112 ? -2.322 8.069 -2.651 1.00 76.38 112 THR A O 1
ATOM 865 N N . GLU A 1 113 ? -3.678 9.681 -3.401 1.00 76.94 113 GLU A N 1
ATOM 866 C CA . GLU A 1 113 ? -3.339 10.663 -2.354 1.00 76.94 113 GLU A CA 1
ATOM 867 C C . GLU A 1 113 ? -3.650 10.144 -0.941 1.00 76.94 113 GLU A C 1
ATOM 869 O O . GLU A 1 113 ? -2.874 10.328 -0.002 1.00 76.94 113 GLU A O 1
ATOM 874 N N . LYS A 1 114 ? -4.778 9.444 -0.772 1.00 80.75 114 LYS A N 1
ATOM 875 C CA . LYS A 1 114 ? -5.158 8.789 0.486 1.00 80.75 114 LYS A CA 1
ATOM 876 C C . LYS A 1 114 ? -4.176 7.680 0.852 1.00 80.75 114 LYS A C 1
ATOM 878 O O . LYS A 1 114 ? -3.811 7.580 2.016 1.00 80.75 114 LYS A O 1
ATOM 883 N N . LEU A 1 115 ? -3.735 6.878 -0.117 1.00 86.38 115 LEU A N 1
ATOM 884 C CA . LEU A 1 115 ? -2.726 5.841 0.107 1.00 86.38 115 LEU A CA 1
ATOM 885 C C . LEU A 1 115 ? -1.386 6.451 0.546 1.00 86.38 115 LEU A C 1
ATOM 887 O O . LEU A 1 115 ? -0.824 6.036 1.556 1.00 86.38 115 LEU A O 1
ATOM 891 N N . GLU A 1 116 ? -0.886 7.445 -0.185 1.00 78.19 116 GLU A N 1
ATOM 892 C CA . GLU A 1 116 ? 0.416 8.064 0.086 1.00 78.19 116 GLU A CA 1
ATOM 893 C C . GLU A 1 116 ? 0.424 8.831 1.408 1.00 78.19 116 GLU A C 1
ATOM 895 O O . GLU A 1 116 ? 1.318 8.644 2.232 1.00 78.19 116 GLU A O 1
ATOM 900 N N . SER A 1 117 ? -0.607 9.640 1.662 1.00 83.38 117 SER A N 1
ATOM 901 C CA . SER A 1 117 ? -0.736 10.368 2.928 1.00 83.38 117 SER A CA 1
ATOM 902 C C . SER A 1 117 ? -0.879 9.430 4.130 1.00 83.38 117 SER A C 1
ATOM 904 O O . SER A 1 117 ? -0.427 9.769 5.226 1.00 83.38 117 SER A O 1
ATOM 906 N N . HIS A 1 118 ? -1.477 8.249 3.943 1.00 93.69 118 HIS A N 1
ATOM 907 C CA . HIS A 1 118 ? -1.559 7.222 4.981 1.00 93.69 118 HIS A CA 1
ATOM 908 C C . HIS A 1 118 ? -0.203 6.537 5.195 1.00 93.69 118 HIS A C 1
ATOM 910 O O . HIS A 1 118 ? 0.254 6.440 6.333 1.00 93.69 118 HIS A O 1
ATOM 916 N N . PHE A 1 119 ? 0.494 6.177 4.114 1.00 90.50 119 PHE A N 1
ATOM 917 C CA . PHE A 1 119 ? 1.842 5.608 4.167 1.00 90.50 119 PHE A CA 1
ATOM 918 C C . PHE A 1 119 ? 2.846 6.536 4.867 1.00 90.50 119 PHE A C 1
ATOM 920 O O . PHE A 1 119 ? 3.588 6.081 5.731 1.00 90.50 119 PHE A O 1
ATOM 927 N N . ILE A 1 120 ? 2.833 7.841 4.578 1.00 91.12 120 ILE A N 1
ATOM 928 C CA . ILE A 1 120 ? 3.719 8.817 5.240 1.00 91.12 120 ILE A CA 1
ATOM 929 C C . ILE A 1 120 ? 3.486 8.845 6.758 1.00 91.12 120 ILE A C 1
ATOM 931 O O . ILE A 1 120 ? 4.432 8.984 7.530 1.00 91.12 120 ILE A O 1
ATOM 935 N N . LYS A 1 121 ? 2.231 8.705 7.195 1.00 92.62 121 LYS A N 1
ATOM 936 C CA . LYS A 1 121 ? 1.865 8.763 8.617 1.00 92.62 121 LYS A CA 1
ATOM 937 C C . LYS A 1 121 ? 2.163 7.465 9.363 1.00 92.62 121 LYS A C 1
ATOM 939 O O . LYS A 1 121 ? 2.599 7.527 10.507 1.00 92.62 121 LYS A O 1
ATOM 944 N N . HIS A 1 122 ? 1.922 6.318 8.731 1.00 95.44 122 HIS A N 1
ATOM 945 C CA . HIS A 1 122 ? 1.861 5.025 9.422 1.00 95.44 122 HIS A CA 1
ATOM 946 C C . HIS A 1 122 ? 2.862 3.983 8.903 1.00 95.44 122 HIS A C 1
ATOM 948 O O . HIS A 1 122 ? 3.158 3.017 9.600 1.00 95.44 122 HIS A O 1
ATOM 954 N N . GLY A 1 123 ? 3.466 4.173 7.727 1.00 87.25 123 GLY A N 1
ATOM 955 C CA . GLY A 1 123 ? 4.419 3.223 7.139 1.00 87.25 123 GLY A CA 1
ATOM 956 C C . GLY A 1 123 ? 5.636 2.947 8.029 1.00 87.25 123 GLY A C 1
ATOM 957 O O . GLY A 1 123 ? 6.113 1.813 8.105 1.00 87.25 123 GLY A O 1
ATOM 958 N N . GLY A 1 124 ? 6.090 3.953 8.783 1.00 89.75 124 GLY A N 1
ATOM 959 C CA . GLY A 1 124 ? 7.194 3.817 9.738 1.00 89.75 124 GLY A CA 1
ATOM 960 C C . GLY A 1 124 ? 6.897 2.883 10.920 1.00 89.75 124 GLY A C 1
ATOM 961 O O . GLY A 1 124 ? 7.821 2.308 11.495 1.00 89.75 124 GLY A O 1
ATOM 962 N N . GLU A 1 125 ? 5.624 2.657 11.257 1.00 92.12 125 GLU A N 1
ATOM 963 C CA . GLU A 1 125 ? 5.221 1.774 12.363 1.00 92.12 125 GLU A CA 1
ATOM 964 C C . GLU A 1 125 ? 5.619 0.310 12.127 1.00 92.12 125 GLU A C 1
ATOM 966 O O . GLU A 1 125 ? 5.830 -0.456 13.073 1.00 92.12 125 GLU A O 1
ATOM 971 N N . PHE A 1 126 ? 5.795 -0.054 10.856 1.00 90.81 126 PHE A N 1
ATOM 972 C CA . PHE A 1 126 ? 6.229 -1.370 10.400 1.00 90.81 126 PHE A CA 1
ATOM 973 C C . PHE A 1 126 ? 7.755 -1.526 10.396 1.00 90.81 126 PHE A C 1
ATOM 975 O O . PHE A 1 126 ? 8.276 -2.488 9.834 1.00 90.81 126 PHE A O 1
ATOM 982 N N . GLY A 1 127 ? 8.495 -0.597 11.009 1.00 87.00 127 GLY A N 1
ATOM 983 C CA . GLY A 1 127 ? 9.942 -0.718 11.194 1.00 87.00 127 GLY A CA 1
ATOM 984 C C . GLY A 1 127 ? 10.732 -0.699 9.885 1.00 87.00 127 GLY A C 1
ATOM 985 O O . GLY A 1 127 ? 11.740 -1.388 9.782 1.00 87.00 127 GLY A O 1
ATOM 986 N N . GLY A 1 128 ? 10.252 0.043 8.882 1.00 85.62 128 GLY A N 1
ATOM 987 C CA . GLY A 1 128 ? 10.902 0.142 7.571 1.00 85.62 128 GLY A CA 1
ATOM 988 C C . GLY A 1 128 ? 10.652 -1.043 6.635 1.00 85.62 128 GLY A C 1
ATOM 989 O O . GLY A 1 128 ? 11.328 -1.153 5.621 1.00 85.62 128 GLY A O 1
ATOM 990 N N . THR A 1 129 ? 9.684 -1.916 6.945 1.00 83.94 129 THR A N 1
ATOM 991 C CA . THR A 1 129 ? 9.305 -3.049 6.073 1.00 83.94 129 THR A CA 1
ATOM 992 C C . THR A 1 129 ? 8.899 -2.597 4.666 1.00 83.94 129 THR A C 1
ATOM 994 O O . THR A 1 129 ? 9.137 -3.316 3.699 1.00 83.94 129 THR A O 1
ATOM 997 N N . TYR A 1 130 ? 8.290 -1.415 4.551 1.00 81.69 130 TYR A N 1
ATOM 998 C CA . TYR A 1 130 ? 7.794 -0.871 3.290 1.00 81.69 130 TYR A CA 1
ATOM 999 C C . TYR A 1 130 ? 8.622 0.334 2.871 1.00 81.69 130 TYR A C 1
ATOM 1001 O O . TYR A 1 130 ? 8.729 1.307 3.618 1.00 81.69 130 TYR A O 1
ATOM 1009 N N . SER A 1 131 ? 9.161 0.282 1.656 1.00 78.25 131 SER A N 1
ATOM 1010 C CA . SER A 1 131 ? 9.976 1.370 1.106 1.00 78.25 131 SER A CA 1
ATOM 1011 C C . SER A 1 131 ? 9.129 2.445 0.424 1.00 78.25 131 SER A C 1
ATOM 1013 O O . SER A 1 131 ? 9.594 3.558 0.197 1.00 78.25 131 SER A O 1
ATOM 1015 N N . ASN A 1 132 ? 7.889 2.111 0.058 1.00 73.12 132 ASN A N 1
ATOM 1016 C CA . ASN A 1 132 ? 6.978 2.976 -0.685 1.00 73.12 132 ASN A CA 1
ATOM 1017 C C . ASN A 1 132 ? 5.507 2.590 -0.444 1.00 73.12 132 ASN A C 1
ATOM 1019 O O . ASN A 1 132 ? 5.191 1.522 0.088 1.00 73.12 132 ASN A O 1
ATOM 1023 N N . ALA A 1 133 ? 4.597 3.454 -0.895 1.00 71.69 133 ALA A N 1
ATOM 1024 C CA . ALA A 1 133 ? 3.163 3.291 -0.690 1.00 71.69 133 ALA A CA 1
ATOM 1025 C C . ALA A 1 133 ? 2.559 2.087 -1.453 1.00 71.69 133 ALA A C 1
ATOM 1027 O O . ALA A 1 133 ? 1.531 1.549 -1.048 1.00 71.69 133 ALA A O 1
ATOM 1028 N N . VAL A 1 134 ? 3.199 1.616 -2.529 1.00 77.88 134 VAL A N 1
ATOM 1029 C CA . VAL A 1 134 ? 2.743 0.435 -3.285 1.00 77.88 134 VAL A CA 1
ATOM 1030 C C . VAL A 1 134 ? 3.016 -0.851 -2.503 1.00 77.88 134 VAL A C 1
ATOM 1032 O O . VAL A 1 134 ? 2.120 -1.679 -2.355 1.00 77.88 134 VAL A O 1
ATOM 1035 N N . GLU A 1 135 ? 4.218 -1.004 -1.948 1.00 79.31 135 GLU A N 1
ATOM 1036 C CA . GLU A 1 135 ? 4.556 -2.125 -1.058 1.00 79.31 135 GLU A CA 1
ATOM 1037 C C . GLU A 1 135 ? 3.691 -2.120 0.204 1.00 79.31 135 GLU A C 1
ATOM 1039 O O . GLU A 1 135 ? 3.213 -3.165 0.641 1.00 79.31 135 GLU A O 1
ATOM 1044 N N . TYR A 1 136 ? 3.429 -0.932 0.744 1.00 88.12 136 TYR A N 1
ATOM 1045 C CA . TYR A 1 136 ? 2.518 -0.739 1.864 1.00 88.12 136 TYR A CA 1
ATOM 1046 C C . TYR A 1 136 ? 1.088 -1.212 1.555 1.00 88.12 136 TYR A C 1
ATOM 1048 O O . TYR A 1 136 ? 0.484 -1.933 2.349 1.00 88.12 136 TYR A O 1
ATOM 1056 N N . LEU A 1 137 ? 0.557 -0.881 0.371 1.00 90.00 137 LEU A N 1
ATOM 1057 C CA . LEU A 1 137 ? -0.741 -1.381 -0.090 1.00 90.00 137 LEU A CA 1
ATOM 1058 C C . LEU A 1 137 ? -0.742 -2.907 -0.268 1.00 90.00 137 LEU A C 1
ATOM 1060 O O . LEU A 1 137 ? -1.736 -3.564 0.050 1.00 90.00 137 LEU A O 1
ATOM 1064 N N . ALA A 1 138 ? 0.354 -3.483 -0.765 1.00 89.19 138 ALA A N 1
ATOM 1065 C CA . ALA A 1 138 ? 0.498 -4.933 -0.865 1.00 89.19 138 ALA A CA 1
ATOM 1066 C C . ALA A 1 138 ? 0.508 -5.594 0.528 1.00 89.19 138 ALA A C 1
ATOM 1068 O O . ALA A 1 138 ? -0.110 -6.644 0.710 1.00 89.19 138 ALA A O 1
ATOM 1069 N N . GLY A 1 139 ? 1.125 -4.950 1.525 1.00 90.94 139 GLY A N 1
ATOM 1070 C CA . GLY A 1 139 ? 1.043 -5.333 2.937 1.00 90.94 139 GLY A CA 1
ATOM 1071 C C . GLY A 1 139 ? -0.395 -5.349 3.456 1.00 90.94 139 GLY A C 1
ATOM 1072 O O . GLY A 1 139 ? -0.860 -6.373 3.959 1.00 90.94 139 GLY A O 1
ATOM 1073 N N . ALA A 1 140 ? -1.148 -4.271 3.222 1.00 96.12 140 ALA A N 1
ATOM 1074 C CA . ALA A 1 140 ? -2.561 -4.200 3.595 1.00 96.12 140 ALA A CA 1
ATOM 1075 C C . ALA A 1 140 ? -3.388 -5.324 2.940 1.00 96.12 140 ALA A C 1
ATOM 1077 O O . ALA A 1 140 ? -4.160 -6.011 3.610 1.00 96.12 140 ALA A O 1
ATOM 1078 N N . ASN A 1 141 ? -3.185 -5.579 1.644 1.00 95.00 141 ASN A N 1
ATOM 1079 C CA . ASN A 1 141 ? -3.862 -6.665 0.931 1.00 95.00 141 ASN A CA 1
ATOM 1080 C C . ASN A 1 141 ? -3.441 -8.057 1.427 1.00 95.00 141 ASN A C 1
ATOM 1082 O O . ASN A 1 141 ? -4.263 -8.973 1.454 1.00 95.00 141 ASN A O 1
ATOM 1086 N N . ASN A 1 142 ? -2.200 -8.228 1.893 1.00 94.50 142 ASN A N 1
ATOM 1087 C CA . ASN A 1 142 ? -1.774 -9.462 2.552 1.00 94.50 142 ASN A CA 1
ATOM 1088 C C . ASN A 1 142 ? -2.561 -9.714 3.845 1.00 94.50 142 ASN A C 1
ATOM 1090 O O . ASN A 1 142 ? -2.951 -10.855 4.098 1.00 94.50 142 ASN A O 1
ATOM 1094 N N . VAL A 1 143 ? -2.813 -8.669 4.637 1.00 95.44 143 VAL A N 1
ATOM 1095 C CA . VAL A 1 143 ? -3.633 -8.754 5.855 1.00 95.44 143 VAL A CA 1
ATOM 1096 C C . VAL A 1 143 ? -5.099 -9.005 5.517 1.00 95.44 143 VAL A C 1
ATOM 1098 O O . VAL A 1 143 ? -5.728 -9.822 6.175 1.00 95.44 143 VAL A O 1
ATOM 1101 N N . ILE A 1 144 ? -5.640 -8.392 4.465 1.00 94.00 144 ILE A N 1
ATOM 1102 C CA . ILE A 1 144 ? -7.007 -8.680 4.000 1.00 94.00 144 ILE A CA 1
ATOM 1103 C C . ILE A 1 144 ? -7.148 -10.148 3.576 1.00 94.00 144 ILE A C 1
ATOM 1105 O O . ILE A 1 144 ? -8.134 -10.799 3.910 1.00 94.00 144 ILE A O 1
ATOM 1109 N N . LYS A 1 145 ? -6.152 -10.684 2.861 1.00 92.69 145 LYS A N 1
ATOM 1110 C CA . LYS A 1 145 ? -6.178 -12.053 2.332 1.00 92.69 145 LYS A CA 1
ATOM 1111 C C . LYS A 1 145 ? -5.967 -13.124 3.404 1.00 92.69 145 LYS A C 1
ATOM 1113 O O . LYS A 1 145 ? -6.568 -14.188 3.315 1.00 92.69 145 LYS A O 1
ATOM 1118 N N . ASN A 1 146 ? -5.074 -12.875 4.361 1.00 92.38 146 ASN A N 1
ATOM 1119 C CA . ASN A 1 146 ? -4.600 -13.900 5.301 1.00 92.38 146 ASN A CA 1
ATOM 1120 C C . ASN A 1 146 ? -4.934 -13.599 6.770 1.00 92.38 14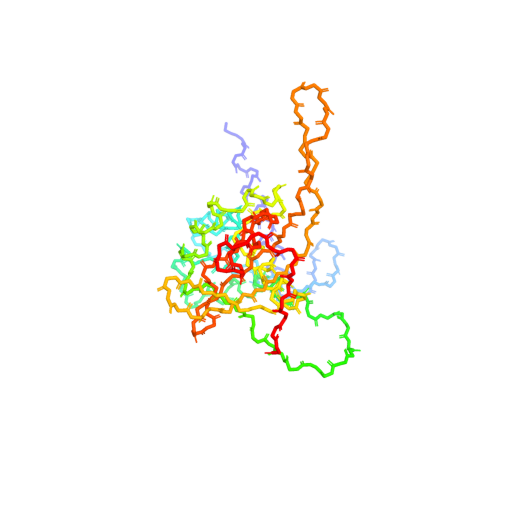6 ASN A C 1
ATOM 1122 O O . ASN A 1 146 ? -4.604 -14.396 7.645 1.00 92.38 146 ASN A O 1
ATOM 1126 N N . GLY A 1 147 ? -5.496 -12.429 7.060 1.00 93.44 147 GLY A N 1
ATOM 1127 C CA . GLY A 1 147 ? -5.885 -12.015 8.401 1.00 93.44 147 GLY A CA 1
ATOM 1128 C C . GLY A 1 147 ? -7.294 -12.466 8.771 1.00 93.44 147 GLY A C 1
ATOM 1129 O O . GLY A 1 147 ? -8.089 -12.888 7.934 1.00 93.44 147 GLY A O 1
ATOM 1130 N N . THR A 1 148 ? -7.617 -12.340 10.053 1.00 94.31 148 THR A N 1
ATOM 1131 C CA . THR A 1 148 ? -8.958 -12.591 10.576 1.00 94.31 148 THR A CA 1
ATOM 1132 C C . THR A 1 148 ? -9.851 -11.399 10.261 1.00 94.31 148 THR A C 1
ATOM 1134 O O . THR A 1 148 ? -9.584 -10.281 10.707 1.00 94.31 148 THR A O 1
ATOM 1137 N N . LYS A 1 149 ? -10.926 -11.633 9.511 1.00 94.69 149 LYS A N 1
ATOM 1138 C CA . LYS A 1 149 ? -11.963 -10.633 9.251 1.00 94.69 149 LYS A CA 1
ATOM 1139 C C . LYS A 1 149 ? -12.755 -10.369 10.534 1.00 94.69 149 LYS A C 1
ATOM 1141 O O . LYS A 1 149 ? -13.152 -11.301 11.229 1.00 94.69 149 LYS A O 1
ATOM 1146 N N . VAL A 1 150 ? -12.961 -9.100 10.861 1.00 93.81 150 VAL A N 1
ATOM 1147 C CA . VAL A 1 150 ? -13.634 -8.629 12.079 1.00 93.81 150 VAL A CA 1
ATOM 1148 C C . VAL A 1 150 ? -14.587 -7.487 11.744 1.00 93.81 150 VAL A C 1
ATOM 1150 O O . VAL A 1 150 ? -14.435 -6.812 10.725 1.00 93.81 150 VAL A O 1
ATOM 1153 N N . GLN A 1 151 ? -15.545 -7.228 12.628 1.00 92.38 151 GLN A N 1
ATOM 1154 C CA . GLN A 1 151 ? -16.361 -6.017 12.587 1.00 92.38 151 GLN A CA 1
ATOM 1155 C C . GLN A 1 151 ? -16.147 -5.185 13.844 1.00 92.38 151 GLN A C 1
ATOM 1157 O O . GLN A 1 151 ? -15.884 -5.716 14.922 1.00 92.38 151 GLN A O 1
ATOM 1162 N N . TYR A 1 152 ? -16.245 -3.868 13.697 1.00 90.06 152 TYR A N 1
ATOM 1163 C CA . TYR A 1 152 ? -16.084 -2.933 14.802 1.00 90.06 152 TYR A CA 1
ATOM 1164 C C . TYR A 1 152 ? -16.933 -1.687 14.585 1.00 90.06 152 TYR A C 1
ATOM 1166 O O . TYR A 1 152 ? -17.228 -1.302 13.453 1.00 90.06 152 TYR A O 1
ATOM 1174 N N . ASN A 1 153 ? -17.329 -1.049 15.683 1.00 88.69 153 ASN A N 1
ATOM 1175 C CA . ASN A 1 153 ? -18.076 0.196 15.627 1.00 88.69 153 ASN A CA 1
ATOM 1176 C C . ASN A 1 153 ? -17.104 1.377 15.499 1.00 88.69 153 ASN A C 1
ATOM 1178 O O . ASN A 1 153 ? -16.216 1.560 16.334 1.00 88.69 153 ASN A O 1
ATOM 1182 N N . TYR A 1 154 ? -17.280 2.197 14.471 1.00 85.25 154 TYR A N 1
ATOM 1183 C CA . TYR A 1 154 ? -16.517 3.417 14.259 1.00 85.25 154 TYR A CA 1
ATOM 1184 C C . TYR A 1 154 ? -17.473 4.583 14.044 1.00 85.25 154 TYR A C 1
ATOM 1186 O O . TYR A 1 154 ? -18.178 4.645 13.042 1.00 85.25 154 TYR A O 1
ATOM 1194 N N . LYS A 1 155 ? -17.493 5.523 14.998 1.00 86.44 155 LYS A N 1
ATOM 1195 C CA . LYS A 1 155 ? -18.373 6.706 14.974 1.00 86.44 155 LYS A CA 1
ATOM 1196 C C . LYS A 1 155 ? -19.865 6.370 14.773 1.00 86.44 155 LYS A C 1
ATOM 1198 O O . LYS A 1 155 ? -20.585 7.141 14.154 1.00 86.44 155 LYS A O 1
ATOM 1203 N N . GLY A 1 156 ? -20.324 5.241 15.317 1.00 84.31 156 GLY A N 1
ATOM 1204 C CA . GLY A 1 156 ? -21.718 4.797 15.214 1.00 84.31 156 GLY A CA 1
ATOM 1205 C C . GLY A 1 156 ? -22.015 3.922 13.994 1.00 84.31 156 GLY A C 1
ATOM 1206 O O . GLY A 1 156 ? -23.127 3.417 13.881 1.00 84.31 156 GLY A O 1
ATOM 1207 N N . GLU A 1 157 ? -21.039 3.703 13.112 1.00 86.06 157 GLU A N 1
ATOM 1208 C CA . GLU A 1 157 ? -21.175 2.837 11.946 1.00 86.06 157 GLU A CA 1
ATOM 1209 C C . GLU A 1 157 ? -20.420 1.521 12.136 1.00 86.06 157 GLU A C 1
ATOM 1211 O O . GLU A 1 157 ? -19.268 1.501 12.577 1.00 86.06 157 GLU A O 1
ATOM 1216 N N . LEU A 1 158 ? -21.045 0.414 11.735 1.00 87.75 158 LEU A N 1
ATOM 1217 C CA . LEU A 1 158 ? -20.389 -0.888 11.692 1.00 87.75 158 LEU A CA 1
ATOM 1218 C C . LEU A 1 158 ? -19.436 -0.937 10.492 1.00 87.75 158 LEU A C 1
ATOM 1220 O O . LEU A 1 158 ? -19.863 -0.796 9.348 1.00 87.75 158 LEU A O 1
ATOM 1224 N N . ARG A 1 159 ? -18.142 -1.120 10.755 1.00 90.88 159 ARG A N 1
ATOM 1225 C CA . ARG A 1 159 ? -17.088 -1.205 9.738 1.00 90.88 159 ARG A CA 1
ATOM 1226 C C . ARG A 1 159 ? -16.472 -2.596 9.716 1.00 90.88 159 ARG A C 1
ATOM 1228 O O . ARG A 1 159 ? -16.443 -3.293 10.730 1.00 90.88 159 ARG A O 1
ATOM 1235 N N . THR A 1 160 ? -15.943 -2.968 8.555 1.00 92.56 160 THR A N 1
ATOM 1236 C CA . THR A 1 160 ? -15.197 -4.216 8.368 1.00 92.56 160 THR A CA 1
ATOM 1237 C C . THR A 1 160 ? -13.709 -3.946 8.531 1.00 92.56 160 THR A C 1
ATOM 1239 O O . THR A 1 160 ? -13.176 -2.982 7.972 1.00 92.56 160 THR A O 1
ATOM 1242 N N . GLY A 1 161 ? -13.032 -4.806 9.284 1.00 95.12 161 GLY A N 1
ATOM 1243 C CA . GLY A 1 161 ? -11.586 -4.795 9.424 1.00 95.12 161 GLY A CA 1
ATOM 1244 C C . GLY A 1 161 ? -10.977 -6.181 9.266 1.00 95.12 161 GLY A C 1
ATOM 1245 O O . GLY A 1 161 ? -11.676 -7.191 9.245 1.00 95.12 161 GLY A O 1
ATOM 1246 N N . TYR A 1 162 ? -9.656 -6.214 9.168 1.00 95.94 162 TYR A N 1
ATOM 1247 C CA . TYR A 1 162 ? -8.852 -7.421 9.051 1.00 95.94 162 TYR A CA 1
ATOM 1248 C C . TYR A 1 162 ? -7.666 -7.296 9.994 1.00 95.94 162 TYR A C 1
ATOM 1250 O O . TYR A 1 162 ? -7.009 -6.254 10.031 1.00 95.94 162 TYR A O 1
ATOM 1258 N N . VAL A 1 163 ? -7.402 -8.346 10.766 1.00 95.25 163 VAL A N 1
ATOM 1259 C CA . VAL A 1 163 ? -6.331 -8.354 11.761 1.00 95.25 163 VAL A CA 1
ATOM 1260 C C . VAL A 1 163 ? -5.357 -9.499 11.521 1.00 95.25 163 VAL A C 1
ATOM 1262 O O . VAL A 1 163 ? -5.756 -10.630 11.257 1.00 95.25 163 VAL A O 1
ATOM 1265 N N . LYS A 1 164 ? -4.064 -9.224 11.679 1.00 94.81 164 LYS A N 1
ATOM 1266 C CA . LYS A 1 164 ? -3.012 -10.240 11.686 1.00 94.81 164 LYS A CA 1
ATOM 1267 C C . LYS A 1 164 ? -2.075 -10.006 12.864 1.00 94.81 164 LYS A C 1
ATOM 1269 O O . LYS A 1 164 ? -1.666 -8.879 13.130 1.00 94.81 164 LYS A O 1
ATOM 1274 N N . PHE A 1 165 ? -1.737 -11.062 13.598 1.00 91.56 165 PHE A N 1
ATOM 1275 C CA . PHE A 1 165 ? -0.724 -10.969 14.648 1.00 91.56 165 PHE A CA 1
ATOM 1276 C C . PHE A 1 165 ? 0.640 -10.639 14.032 1.00 91.56 165 PHE A C 1
ATOM 1278 O O . PHE A 1 165 ? 1.074 -11.313 13.101 1.00 91.56 165 PHE A O 1
ATOM 1285 N N . MET A 1 166 ? 1.312 -9.620 14.569 1.00 89.19 166 MET A N 1
ATOM 1286 C CA . MET A 1 166 ? 2.622 -9.178 14.092 1.00 89.19 166 MET A CA 1
ATOM 1287 C C . MET A 1 166 ? 3.738 -9.726 14.982 1.00 89.19 166 MET A C 1
ATOM 1289 O O . MET A 1 166 ? 4.628 -10.438 14.529 1.00 89.19 166 MET A O 1
ATOM 1293 N N . LYS A 1 167 ? 3.721 -9.349 16.263 1.00 87.19 167 LYS A N 1
ATOM 1294 C CA . LYS A 1 167 ? 4.737 -9.734 17.249 1.00 87.19 167 LYS A CA 1
ATOM 1295 C C . LYS A 1 167 ? 4.270 -9.417 18.656 1.00 87.19 167 LYS A C 1
ATOM 1297 O O . LYS A 1 167 ? 3.408 -8.569 18.851 1.00 87.19 167 LYS A O 1
ATOM 1302 N N . ASN A 1 168 ? 4.919 -9.995 19.655 1.00 82.56 168 ASN A N 1
ATOM 1303 C CA . ASN A 1 168 ? 4.793 -9.493 21.019 1.00 82.56 168 ASN A CA 1
ATOM 1304 C C . ASN A 1 168 ? 5.630 -8.221 21.192 1.00 82.56 168 ASN A C 1
ATOM 1306 O O . ASN A 1 168 ? 6.748 -8.117 20.687 1.00 82.56 168 ASN A O 1
ATOM 1310 N N . SER A 1 169 ? 5.088 -7.227 21.891 1.00 72.38 169 SER A N 1
ATOM 1311 C CA . SER A 1 169 ? 5.831 -6.014 22.214 1.00 72.38 169 SER A CA 1
ATOM 1312 C C . SER A 1 169 ? 6.867 -6.307 23.300 1.00 72.38 169 SER A C 1
ATOM 1314 O O . SER A 1 169 ? 6.496 -6.518 24.451 1.00 72.38 169 SER A O 1
ATOM 1316 N N . SER A 1 170 ? 8.155 -6.243 22.966 1.00 66.62 170 SER A N 1
ATOM 1317 C CA . SER A 1 170 ? 9.262 -6.282 23.937 1.00 66.62 170 SER A CA 1
ATOM 1318 C C . SER A 1 170 ? 9.582 -4.883 24.466 1.00 66.62 170 SER A C 1
ATOM 1320 O O . SER A 1 170 ? 10.693 -4.387 24.301 1.00 66.62 170 SER A O 1
ATOM 1322 N N . LEU A 1 171 ? 8.589 -4.203 25.048 1.00 68.25 171 LEU A N 1
ATOM 1323 C CA . LEU A 1 171 ? 8.850 -2.936 25.730 1.00 68.25 171 LEU A CA 1
ATOM 1324 C C . LEU A 1 171 ? 9.586 -3.231 27.033 1.00 68.25 171 LEU A C 1
ATOM 1326 O O . LEU A 1 171 ? 9.089 -3.987 27.864 1.00 68.25 171 LEU A O 1
ATOM 1330 N N . THR A 1 172 ? 10.744 -2.616 27.219 1.00 68.38 172 THR A N 1
ATOM 1331 C CA . THR A 1 172 ? 11.469 -2.604 28.487 1.00 68.38 172 THR A CA 1
ATOM 1332 C C . THR A 1 172 ? 11.409 -1.204 29.086 1.00 68.38 172 THR A C 1
ATOM 1334 O O . THR A 1 172 ? 11.328 -0.205 28.372 1.00 68.38 172 THR A O 1
ATOM 1337 N N . ASN A 1 173 ? 11.393 -1.109 30.414 1.00 76.00 173 ASN A N 1
ATOM 1338 C CA . ASN A 1 173 ? 11.617 0.174 31.075 1.00 76.00 173 ASN A CA 1
ATOM 1339 C C . ASN A 1 173 ? 13.112 0.564 30.954 1.00 76.00 173 ASN A C 1
ATOM 1341 O O . ASN A 1 173 ? 13.925 -0.267 30.540 1.00 76.00 173 ASN A O 1
ATOM 1345 N N . PRO A 1 174 ? 13.526 1.781 31.358 1.00 80.25 174 PRO A N 1
ATOM 1346 C CA . PRO A 1 174 ? 14.935 2.198 31.307 1.00 80.25 174 PRO A CA 1
ATOM 1347 C C . PRO A 1 174 ? 15.914 1.300 32.084 1.00 80.25 174 PRO A C 1
ATOM 1349 O O . PRO A 1 174 ? 17.121 1.416 31.914 1.00 80.25 174 PRO A O 1
ATOM 1352 N N . LYS A 1 175 ? 15.406 0.401 32.938 1.00 84.31 175 LYS A N 1
ATOM 1353 C CA . LYS A 1 175 ? 16.184 -0.584 33.702 1.00 84.31 175 LYS A CA 1
ATOM 1354 C C . LYS A 1 175 ? 16.256 -1.951 33.005 1.00 84.31 175 LYS A C 1
ATOM 1356 O O . LYS A 1 175 ? 16.658 -2.925 33.629 1.00 84.31 175 LYS A O 1
ATOM 1361 N N . GLY A 1 176 ? 15.806 -2.054 31.752 1.00 78.81 176 GLY A N 1
ATOM 1362 C CA . GLY A 1 176 ? 15.781 -3.307 30.995 1.00 78.81 176 GLY A CA 1
ATOM 1363 C C . GLY A 1 176 ? 14.701 -4.297 31.441 1.00 78.81 176 GLY A C 1
ATOM 1364 O O . GLY A 1 176 ? 14.657 -5.412 30.931 1.00 78.81 176 GLY A O 1
ATOM 1365 N N . VAL A 1 177 ? 13.809 -3.914 32.363 1.00 75.31 177 VAL A N 1
ATOM 1366 C CA . VAL A 1 177 ? 12.756 -4.808 32.862 1.00 75.31 177 VAL A CA 1
ATOM 1367 C C . VAL A 1 177 ? 11.614 -4.851 31.847 1.00 75.31 177 VAL A C 1
ATOM 1369 O O . VAL A 1 177 ? 11.090 -3.783 31.509 1.00 75.31 177 VAL A O 1
ATOM 1372 N N . PRO A 1 178 ? 11.191 -6.041 31.380 1.00 65.81 178 PRO A N 1
ATOM 1373 C CA . PRO A 1 178 ? 10.031 -6.180 30.511 1.00 65.81 178 PRO A CA 1
ATOM 1374 C C . PRO A 1 178 ? 8.791 -5.553 31.150 1.00 65.81 178 PRO A C 1
ATOM 1376 O O . PRO A 1 178 ? 8.349 -5.938 32.232 1.00 65.81 178 PRO A O 1
ATOM 1379 N N . ILE A 1 179 ? 8.219 -4.569 30.471 1.00 68.56 179 ILE A N 1
ATOM 1380 C CA . ILE A 1 179 ? 6.902 -4.030 30.787 1.00 68.56 179 ILE A CA 1
ATOM 1381 C C . ILE A 1 179 ? 5.891 -5.013 30.197 1.00 68.56 179 ILE A C 1
ATOM 1383 O O . ILE A 1 179 ? 6.139 -5.559 29.123 1.00 68.56 179 ILE A O 1
ATOM 1387 N N . LYS A 1 180 ? 4.764 -5.243 30.887 1.00 66.44 180 LYS A N 1
ATOM 1388 C CA . LYS A 1 180 ? 3.684 -6.144 30.447 1.00 66.44 180 LYS A CA 1
ATOM 1389 C C . LYS A 1 180 ? 3.493 -6.058 28.925 1.00 66.44 180 LYS A C 1
ATOM 1391 O O . LYS A 1 180 ? 3.074 -5.019 28.408 1.00 66.44 180 LYS A O 1
ATOM 1396 N N . SER A 1 181 ? 3.867 -7.130 28.228 1.00 62.69 181 SER A N 1
ATOM 1397 C CA . SER A 1 181 ? 3.934 -7.158 26.772 1.00 62.69 181 SER A CA 1
ATOM 1398 C C . SER A 1 181 ? 2.523 -7.231 26.205 1.00 62.69 181 SER A C 1
ATOM 1400 O O . SER A 1 181 ? 1.736 -8.119 26.530 1.00 62.69 181 SER A O 1
ATOM 1402 N N . TYR A 1 182 ? 2.174 -6.265 25.362 1.00 71.38 182 TYR A N 1
ATOM 1403 C CA . TYR A 1 182 ? 0.977 -6.367 24.538 1.00 71.38 182 TYR A CA 1
ATOM 1404 C C . TYR A 1 182 ? 1.378 -6.959 23.192 1.00 71.38 182 TYR A C 1
ATOM 1406 O O . TYR A 1 182 ? 2.403 -6.574 22.626 1.00 71.38 182 TYR A O 1
ATOM 1414 N N . ALA A 1 183 ? 0.582 -7.888 22.670 1.00 86.19 183 ALA A N 1
ATOM 1415 C CA . ALA A 1 183 ? 0.684 -8.272 21.269 1.00 86.19 183 ALA A CA 1
ATOM 1416 C C . ALA A 1 183 ? 0.534 -7.019 20.390 1.00 86.19 183 ALA A C 1
ATOM 1418 O O . ALA A 1 183 ? -0.212 -6.104 20.735 1.00 86.19 183 ALA A O 1
ATOM 1419 N N . LYS A 1 184 ? 1.273 -6.957 19.290 1.00 89.94 184 LYS A N 1
ATOM 1420 C CA . LYS A 1 184 ? 1.092 -5.987 18.218 1.00 89.94 184 LYS A CA 1
ATOM 1421 C C . LYS A 1 184 ? 0.408 -6.684 17.060 1.00 89.94 184 LYS A C 1
ATOM 1423 O O . LYS A 1 184 ? 0.752 -7.823 16.733 1.00 89.94 184 LYS A O 1
ATOM 1428 N N . PHE A 1 185 ? -0.531 -5.986 16.454 1.00 93.19 185 PHE A N 1
ATOM 1429 C CA . PHE A 1 185 ? -1.327 -6.486 15.353 1.00 93.19 185 PHE A CA 1
ATOM 1430 C C . PHE A 1 185 ? -1.188 -5.555 14.164 1.00 93.19 185 PHE A C 1
ATOM 1432 O O . PHE A 1 185 ? -1.195 -4.340 14.326 1.00 93.19 185 PHE A O 1
ATOM 1439 N N . GLU A 1 186 ? -1.090 -6.127 12.976 1.00 95.94 186 GLU A N 1
ATOM 1440 C CA . GLU A 1 186 ? -1.387 -5.397 11.756 1.00 95.94 186 GLU A CA 1
ATOM 1441 C C . GLU A 1 186 ? -2.906 -5.314 11.625 1.00 95.94 186 GLU A C 1
ATOM 1443 O O . GLU A 1 186 ? -3.594 -6.337 11.703 1.00 95.94 186 GLU A O 1
ATOM 1448 N N . PHE A 1 187 ? -3.428 -4.106 11.448 1.00 97.00 187 PHE A N 1
ATOM 1449 C CA . PHE A 1 187 ? -4.858 -3.871 11.343 1.00 97.00 187 PHE A CA 1
ATOM 1450 C C . PHE A 1 187 ? -5.184 -3.077 10.085 1.00 97.00 187 PHE A C 1
ATOM 1452 O O . PHE A 1 187 ? -4.625 -2.004 9.864 1.00 97.00 187 PHE A O 1
ATOM 1459 N N . VAL A 1 188 ? -6.114 -3.595 9.284 1.00 97.56 188 VAL A N 1
ATOM 1460 C CA . VAL A 1 188 ? -6.677 -2.919 8.112 1.00 97.56 188 VAL A CA 1
ATOM 1461 C C . VAL A 1 188 ? -8.152 -2.650 8.364 1.00 97.56 188 VAL A C 1
ATOM 1463 O O . VAL A 1 188 ? -8.886 -3.564 8.722 1.00 97.56 188 VAL A O 1
ATOM 1466 N N . GLY A 1 189 ? -8.603 -1.417 8.144 1.00 95.38 189 GLY A N 1
ATOM 1467 C CA . GLY A 1 189 ? -10.017 -1.041 8.197 1.00 95.38 189 GLY A CA 1
ATOM 1468 C C . GLY A 1 189 ? -10.532 -0.615 6.827 1.00 95.38 189 GLY A C 1
ATOM 1469 O O . GLY A 1 189 ? -9.803 0.002 6.047 1.00 95.38 189 GLY A O 1
ATOM 1470 N N . THR A 1 190 ? -11.796 -0.923 6.541 1.00 93.31 190 THR A N 1
ATOM 1471 C CA . THR A 1 190 ? -12.460 -0.599 5.270 1.00 93.31 190 THR A CA 1
ATOM 1472 C C . THR A 1 190 ? -13.744 0.203 5.485 1.00 93.31 190 THR A C 1
ATOM 1474 O O . THR A 1 190 ? -14.311 0.243 6.582 1.00 93.31 190 THR A O 1
ATOM 1477 N N . ASN A 1 191 ? -14.191 0.915 4.451 1.00 86.69 191 ASN A N 1
ATOM 1478 C CA . ASN A 1 191 ? -15.533 1.495 4.415 1.00 86.69 191 ASN A CA 1
ATOM 1479 C C . ASN A 1 191 ? -16.553 0.532 3.793 1.00 86.69 191 ASN A C 1
ATOM 1481 O O . ASN A 1 191 ? -16.213 -0.556 3.339 1.00 86.69 191 ASN A O 1
ATOM 1485 N N . ASN A 1 192 ? -17.817 0.954 3.759 1.00 84.75 192 ASN A N 1
ATOM 1486 C CA . ASN A 1 192 ? -18.917 0.141 3.231 1.00 84.75 192 ASN A CA 1
ATOM 1487 C C . ASN A 1 192 ? -18.840 -0.075 1.708 1.00 84.75 192 ASN A C 1
ATOM 1489 O O . ASN A 1 192 ? -19.579 -0.894 1.177 1.00 84.75 192 ASN A O 1
ATOM 1493 N N . LEU A 1 193 ? -17.947 0.640 1.014 1.00 83.19 193 LEU A N 1
ATOM 1494 C CA . LEU A 1 193 ? -17.653 0.458 -0.410 1.00 83.19 193 LEU A CA 1
ATOM 1495 C C . LEU A 1 193 ? -16.471 -0.501 -0.642 1.00 83.19 193 LEU A C 1
ATOM 1497 O O . LEU A 1 193 ? -16.086 -0.733 -1.783 1.00 83.19 193 LEU A O 1
ATOM 1501 N N . GLY A 1 194 ? -15.877 -1.045 0.426 1.00 84.50 194 GLY A N 1
ATOM 1502 C CA . GLY A 1 194 ? -14.699 -1.910 0.348 1.00 84.50 194 GLY A CA 1
ATOM 1503 C C . GLY A 1 194 ? -13.382 -1.158 0.137 1.00 84.50 194 GLY A C 1
ATOM 1504 O O . GLY A 1 194 ? -12.357 -1.784 -0.113 1.00 84.50 194 GLY A O 1
ATOM 1505 N N . GLU A 1 195 ? -13.361 0.171 0.255 1.00 88.44 195 GLU A N 1
ATOM 1506 C CA . GLU A 1 195 ? -12.112 0.928 0.182 1.00 88.44 195 GLU A CA 1
ATOM 1507 C C . GLU A 1 195 ? -11.363 0.844 1.511 1.00 88.44 195 GLU A C 1
ATOM 1509 O O . GLU A 1 195 ? -11.950 1.008 2.586 1.00 88.44 195 GLU A O 1
ATOM 1514 N N . ILE A 1 196 ? -10.045 0.666 1.440 1.00 94.62 196 ILE A N 1
ATOM 1515 C CA . ILE A 1 196 ? -9.162 0.749 2.602 1.00 94.62 196 ILE A CA 1
ATOM 1516 C C . ILE A 1 196 ? -9.184 2.188 3.125 1.00 94.62 196 ILE A C 1
ATOM 1518 O O . ILE A 1 196 ? -8.929 3.148 2.395 1.00 94.62 196 ILE A O 1
ATOM 1522 N N . THR A 1 197 ? -9.485 2.335 4.412 1.00 93.69 197 THR A N 1
ATOM 1523 C CA . THR A 1 197 ? -9.471 3.623 5.118 1.00 93.69 197 THR A CA 1
ATOM 1524 C C . THR A 1 197 ? -8.312 3.731 6.095 1.00 93.69 197 THR A C 1
ATOM 1526 O O . THR A 1 197 ? -7.911 4.841 6.444 1.00 93.69 197 THR A O 1
ATOM 1529 N N . THR A 1 198 ? -7.760 2.598 6.533 1.00 95.25 198 THR A N 1
ATOM 1530 C CA . THR A 1 198 ? -6.599 2.568 7.416 1.00 95.25 198 THR A CA 1
ATOM 1531 C C . THR A 1 198 ? -5.827 1.261 7.295 1.00 95.25 198 THR A C 1
ATOM 1533 O O . THR A 1 198 ? -6.423 0.211 7.058 1.00 95.25 198 THR A O 1
ATOM 1536 N N . TYR A 1 199 ? -4.515 1.331 7.493 1.00 97.31 199 TYR A N 1
ATOM 1537 C CA . TYR A 1 199 ? -3.622 0.191 7.673 1.00 97.31 199 TYR A CA 1
ATOM 1538 C C . TYR A 1 199 ? -2.527 0.585 8.667 1.00 97.31 199 TYR A C 1
ATOM 1540 O O . TYR A 1 199 ? -1.814 1.529 8.398 1.00 97.31 199 TYR A O 1
ATOM 1548 N N . HIS A 1 200 ? -2.401 -0.019 9.841 1.00 95.62 200 HIS A N 1
ATOM 1549 C CA . HIS A 1 200 ? -1.385 0.414 10.815 1.00 95.62 200 HIS A CA 1
ATOM 1550 C C . HIS A 1 200 ? -1.068 -0.692 11.822 1.00 95.62 200 HIS A C 1
ATOM 1552 O O . HIS A 1 200 ? -1.698 -1.757 11.807 1.00 95.62 200 HIS A O 1
ATOM 1558 N N . VAL A 1 201 ? -0.074 -0.460 12.682 1.00 94.19 201 VAL A N 1
ATOM 1559 C CA . VAL A 1 201 ? 0.297 -1.395 13.746 1.00 94.19 201 VAL A CA 1
ATOM 1560 C C . VAL A 1 201 ? -0.385 -0.985 15.044 1.00 94.19 201 VAL A C 1
ATOM 1562 O O . VAL A 1 201 ? 0.002 -0.012 15.687 1.00 94.19 201 VAL A O 1
ATOM 1565 N N . GLU A 1 202 ? -1.352 -1.781 15.493 1.00 91.19 202 GLU A N 1
ATOM 1566 C CA . GLU A 1 202 ? -2.035 -1.551 16.762 1.00 91.19 202 GLU A CA 1
ATOM 1567 C C . GLU A 1 202 ? -1.436 -2.336 17.920 1.00 91.19 202 GLU A C 1
ATOM 1569 O O . GLU A 1 202 ? -1.028 -3.495 17.796 1.00 91.19 202 GLU A O 1
ATOM 1574 N N . SER A 1 203 ? -1.449 -1.720 19.102 1.00 89.38 203 SER A N 1
ATOM 1575 C CA . SER A 1 203 ? -1.201 -2.459 20.340 1.00 89.38 203 SER A CA 1
ATOM 1576 C C . SER A 1 203 ? -2.441 -3.263 20.721 1.00 89.38 203 SER A C 1
ATOM 1578 O O . SER A 1 203 ? -3.563 -2.791 20.558 1.00 89.38 203 SER A O 1
ATOM 1580 N N . GLY A 1 204 ? -2.262 -4.433 21.331 1.00 87.25 204 GLY A N 1
ATOM 1581 C CA . GLY A 1 204 ? -3.370 -5.283 21.758 1.00 87.25 204 GLY A CA 1
ATOM 1582 C C . GLY A 1 204 ? -4.351 -4.546 22.666 1.00 87.25 204 GLY A C 1
ATOM 1583 O O . GLY A 1 204 ? -5.552 -4.669 22.492 1.00 87.25 204 GLY A O 1
ATOM 1584 N N . LYS A 1 205 ? -3.866 -3.684 23.569 1.00 87.31 205 LYS A N 1
ATOM 1585 C CA . LYS A 1 205 ? -4.739 -2.868 24.427 1.00 87.31 205 LYS A CA 1
ATOM 1586 C C . LYS A 1 205 ? -5.669 -1.959 23.618 1.00 87.31 205 LYS A C 1
ATOM 1588 O O . LYS A 1 205 ? -6.846 -1.858 23.952 1.00 87.31 205 LYS A O 1
ATOM 1593 N N . THR A 1 206 ? -5.145 -1.260 22.614 1.00 89.06 206 THR A N 1
ATOM 1594 C CA . THR A 1 206 ? -5.942 -0.357 21.769 1.00 89.06 206 THR A CA 1
ATOM 1595 C C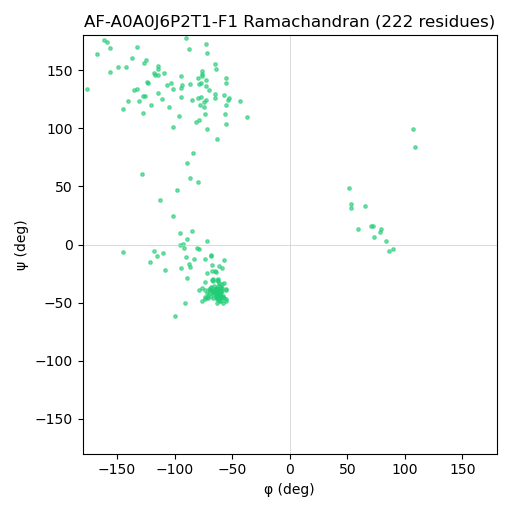 . THR A 1 206 ? -6.861 -1.158 20.855 1.00 89.06 206 THR A C 1
ATOM 1597 O O . THR A 1 206 ? -8.057 -0.885 20.798 1.00 89.06 206 THR A O 1
ATOM 1600 N N . PHE A 1 207 ? -6.324 -2.209 20.238 1.00 89.75 207 PHE A N 1
ATOM 1601 C CA . PHE A 1 207 ? -7.054 -3.116 19.366 1.00 89.75 207 PHE A CA 1
ATOM 1602 C C . PHE A 1 207 ? -8.259 -3.762 20.065 1.00 89.75 207 PHE A C 1
ATOM 1604 O O . PHE A 1 207 ? -9.374 -3.728 19.550 1.00 89.75 207 PHE A O 1
ATOM 1611 N N . TRP A 1 208 ? -8.091 -4.267 21.289 1.00 90.12 208 TRP A N 1
ATOM 1612 C CA . TRP A 1 208 ? -9.197 -4.867 22.039 1.00 90.12 208 TRP A CA 1
ATOM 1613 C C . TRP A 1 208 ? -10.286 -3.870 22.379 1.00 90.12 208 TRP A C 1
ATOM 1615 O O . TRP A 1 208 ? -11.465 -4.202 22.271 1.00 90.12 208 TRP A O 1
ATOM 1625 N N . LYS A 1 209 ? -9.903 -2.642 22.735 1.00 90.88 209 LYS A N 1
ATOM 1626 C CA . LYS A 1 209 ? -10.864 -1.564 22.964 1.00 90.88 209 LYS A CA 1
ATOM 1627 C C . LYS A 1 209 ? -11.618 -1.196 21.692 1.00 90.88 209 LYS A C 1
ATOM 1629 O O . LYS A 1 209 ? -12.812 -0.930 21.786 1.00 90.88 209 LYS A O 1
ATOM 1634 N N . LEU A 1 210 ? -10.951 -1.196 20.539 1.00 89.44 210 LEU A N 1
ATOM 1635 C CA . LEU A 1 210 ? -11.588 -0.951 19.247 1.00 89.44 210 LEU A CA 1
ATOM 1636 C C . LEU A 1 210 ? -12.675 -1.998 18.966 1.00 89.44 210 LEU A C 1
ATOM 1638 O O . LEU A 1 210 ? -13.801 -1.633 18.643 1.00 89.44 210 LEU A O 1
ATOM 1642 N N . LEU A 1 211 ? -12.359 -3.285 19.137 1.00 88.94 211 LEU A N 1
ATOM 1643 C CA . LEU A 1 211 ? -13.297 -4.372 18.838 1.00 88.94 211 LEU A CA 1
ATOM 1644 C C . LEU A 1 211 ? -14.434 -4.507 19.857 1.00 88.94 211 LEU A C 1
ATOM 1646 O O . LEU A 1 211 ? -15.539 -4.901 19.501 1.00 88.94 211 LEU A O 1
ATOM 1650 N N . ASN A 1 212 ? -14.179 -4.193 21.128 1.00 87.06 212 ASN A N 1
ATOM 1651 C CA . ASN A 1 212 ? -15.093 -4.506 22.228 1.00 87.06 212 ASN A CA 1
ATOM 1652 C C . ASN A 1 212 ? -15.711 -3.253 22.867 1.00 87.06 212 ASN A C 1
ATOM 1654 O O . ASN A 1 212 ? -15.872 -3.189 24.089 1.00 87.06 212 ASN A O 1
ATOM 1658 N N . ASN A 1 213 ? -16.048 -2.241 22.060 1.00 86.44 213 ASN A N 1
ATOM 1659 C CA . ASN A 1 213 ? -16.739 -1.020 22.501 1.00 86.44 213 ASN A CA 1
ATOM 1660 C C . ASN A 1 213 ? -16.063 -0.346 23.712 1.00 86.44 213 ASN A C 1
ATOM 1662 O O . ASN A 1 213 ? -16.693 -0.038 24.723 1.00 86.44 213 ASN A O 1
ATOM 1666 N N . GLY A 1 214 ? -14.744 -0.169 23.638 1.00 86.50 214 GLY A N 1
ATOM 1667 C CA . GLY A 1 214 ? -13.932 0.474 24.672 1.00 86.50 214 GLY A CA 1
ATOM 1668 C C . GLY A 1 214 ? -13.454 -0.454 25.793 1.00 86.50 214 GLY A C 1
ATOM 1669 O O . GLY A 1 214 ? -12.641 -0.030 26.623 1.00 86.50 214 GLY A O 1
ATOM 1670 N N . LYS A 1 215 ? -13.894 -1.719 25.821 1.00 88.38 215 LYS A N 1
ATOM 1671 C CA . LYS A 1 215 ? -13.455 -2.714 26.811 1.00 88.38 215 LYS A CA 1
ATOM 1672 C C . LYS A 1 215 ? -12.174 -3.411 26.352 1.00 88.38 215 LYS A C 1
ATOM 1674 O O . LYS A 1 215 ? -12.031 -3.787 25.200 1.00 88.38 215 LYS A O 1
ATOM 1679 N N . ASN A 1 216 ? -11.227 -3.620 27.263 1.00 89.00 216 ASN A N 1
ATOM 1680 C CA . ASN A 1 216 ? -9.977 -4.324 26.960 1.00 89.00 216 ASN A CA 1
ATOM 1681 C C . ASN A 1 216 ? -10.136 -5.838 27.181 1.00 89.00 216 ASN A C 1
ATOM 1683 O O . ASN A 1 216 ? -9.618 -6.375 28.159 1.00 89.00 216 ASN A O 1
ATOM 1687 N N . ILE A 1 217 ? -10.902 -6.496 26.309 1.00 86.69 217 ILE A N 1
ATOM 1688 C CA . ILE A 1 217 ? -11.164 -7.940 26.364 1.00 86.69 217 ILE A CA 1
ATOM 1689 C C . ILE A 1 217 ? -10.330 -8.616 25.264 1.00 86.69 217 ILE A C 1
ATOM 1691 O O . ILE A 1 217 ? -10.539 -8.298 24.095 1.00 86.69 217 ILE A O 1
ATOM 1695 N N . PRO A 1 218 ? -9.388 -9.521 25.595 1.00 86.50 218 PRO A N 1
ATOM 1696 C CA . PRO A 1 218 ? -8.469 -10.125 24.630 1.00 86.50 218 PRO A CA 1
ATOM 1697 C C . PRO A 1 218 ? -9.124 -11.261 23.832 1.00 86.50 218 PRO A C 1
ATOM 1699 O O . PRO A 1 218 ? -8.635 -12.386 23.814 1.00 86.50 218 PRO A O 1
ATOM 1702 N N . VAL A 1 219 ? -10.260 -10.964 23.204 1.00 84.62 219 VAL A N 1
ATOM 1703 C CA . VAL A 1 219 ? -11.041 -11.885 22.377 1.00 84.62 219 VAL A CA 1
ATOM 1704 C C . VAL A 1 219 ? -11.251 -11.231 21.013 1.00 84.62 219 VAL A C 1
ATOM 1706 O O . VAL A 1 219 ? -11.704 -10.087 20.932 1.00 84.62 219 VAL A O 1
ATOM 1709 N N . ILE A 1 220 ? -10.904 -11.959 19.948 1.00 84.88 220 ILE A N 1
ATOM 1710 C CA . ILE A 1 220 ? -11.288 -11.635 18.569 1.00 84.88 220 ILE A CA 1
ATOM 1711 C C . ILE A 1 220 ? -12.552 -12.431 18.276 1.00 84.88 220 ILE A C 1
ATOM 1713 O O . ILE A 1 220 ? -12.531 -13.648 18.431 1.00 84.88 220 ILE A O 1
ATOM 1717 N N . ASN A 1 221 ? -13.605 -11.756 17.819 1.00 86.62 221 ASN A N 1
ATOM 1718 C CA . ASN A 1 221 ? -14.791 -12.398 17.260 1.00 86.62 221 ASN A CA 1
ATOM 1719 C C . ASN A 1 221 ? -14.698 -12.297 15.730 1.00 86.62 221 ASN A C 1
ATOM 1721 O O . ASN A 1 221 ? -14.927 -11.208 15.193 1.00 86.62 221 ASN A O 1
ATOM 1725 N N . PRO A 1 222 ? -14.287 -13.371 15.031 1.00 88.81 222 PRO A N 1
ATOM 1726 C CA . PRO A 1 222 ? -14.236 -13.374 13.579 1.00 88.81 222 PRO A CA 1
ATOM 1727 C C . PRO A 1 222 ? -15.636 -13.225 12.989 1.00 88.81 222 PRO A C 1
ATOM 1729 O O . PRO A 1 222 ? -16.617 -13.674 13.582 1.00 88.81 222 PRO A O 1
ATOM 1732 N N . VAL A 1 223 ? -15.709 -12.641 11.801 1.00 87.62 223 VAL A N 1
ATOM 1733 C CA . VAL A 1 223 ? -16.909 -12.669 10.962 1.00 87.62 223 VAL A CA 1
ATOM 1734 C C . VAL A 1 223 ? -16.593 -13.406 9.666 1.00 87.62 223 VAL A C 1
ATOM 1736 O O . VAL A 1 223 ? -15.466 -13.328 9.171 1.00 87.62 223 VAL A O 1
ATOM 1739 N N . GLU A 1 224 ? -17.580 -14.119 9.132 1.00 71.75 224 GLU A N 1
ATOM 1740 C CA . GLU A 1 224 ? -17.499 -14.768 7.816 1.00 71.75 224 GLU A CA 1
ATOM 1741 C C . GLU A 1 224 ? -17.532 -13.726 6.682 1.00 71.75 224 GLU A C 1
ATOM 1743 O O . GLU A 1 224 ? -18.238 -12.693 6.794 1.00 71.75 224 GLU A O 1
#

Foldseek 3Di:
DPPVVVVVVVVVVVLVQLVVCLVPQAGPVPRHGHDNLLSQLVNLVVPDDPVQVVLCVVCVVQVNLVSVVDDDDPSNVVSCVSNCSCVVVPPPPPDDDDDDDPPPPQAAAPDPVLLQVQCVVAVCQLVCPDPGSVVVSVVLSCQVVPFFWAWFADPNDIWIKGKDFDAWDQDADPVSHGDPIFTKIFMWIADPVRHTNHTHIDTLQVVCCRRPVHDSDNDTDGDD

Mean predicted aligned error: 16.87 Å

Secondary structure (DSSP, 8-state):
--HHHHHHHHHHHHHHHHHHHHHHSB-TTT--B--HHHHHHHHHHTTS-HHHHHHHHHHHHTT-TT-TTS---HHHHHHHHHTTTTGGGSTTS-S---------PPP-BSSHHHHHHHHHHHGGGGTT--SSHHHHHHHHHHHHHHSEEEEEEETTEEEEEEEEEEEE---B-TTSPBP-PPEEEEEEEE-TTS-EEEEEEEEHHHHHHHHTTT-------B--

Nearest PDB structures (foldseek):
  4o9y-assembly2_J  TM=3.756E-01  e=1.774E-01  Photorhabdus luminescens
  8cq2-assembly1_E  TM=3.688E-01  e=3.603E-01  Photorhabdus luminescens
  8cpz-assembly1_E  TM=3.670E-01  e=6.901E-01  Photorhabdus luminescens
  2bi0-assembly1_A  TM=3.926E-01  e=3.400E+00  Mycobacterium tuberculosis H37Rv